Protein AF-A0A9Q0LJT7-F1 (afdb_monomer)

Radius of gyration: 38.37 Å; Cα contacts (8 Å, |Δi|>4): 532; chains: 1; bounding box: 80×111×108 Å

pLDDT: mean 76.43, std 20.28, range [28.83, 98.0]

Solvent-accessible surface area (backbone atoms only — not comparable to full-atom values): 21761 Å² total; per-residue (Å²): 131,84,53,65,11,61,34,51,72,43,43,50,33,38,38,35,34,70,87,8,34,30,46,39,32,29,42,30,45,30,51,16,53,60,47,27,35,32,30,66,89,55,83,72,69,50,49,89,91,37,73,46,76,48,59,76,54,74,51,76,73,47,79,47,80,49,74,46,79,45,76,44,74,43,90,54,75,40,73,48,89,44,71,65,50,35,48,55,53,31,52,72,35,60,37,37,37,34,31,77,89,82,42,72,50,67,28,27,32,68,47,63,44,70,80,77,72,68,83,74,80,71,93,63,88,81,82,85,80,88,83,92,79,95,65,94,67,81,72,72,69,75,80,87,52,59,33,31,33,34,38,43,96,93,43,78,44,82,44,51,58,92,51,52,78,42,79,49,67,56,95,85,58,48,62,47,35,69,43,68,46,73,47,76,39,56,32,38,38,40,34,42,60,77,57,70,73,64,49,56,60,51,55,52,52,54,53,60,52,61,62,59,70,74,74,76,86,87,85,82,89,82,88,84,90,80,88,84,93,80,84,88,86,80,79,85,74,83,58,66,76,43,74,45,42,32,37,41,38,36,36,30,62,65,41,39,38,52,49,80,44,78,47,79,42,74,54,59,76,87,76,29,67,72,89,53,100,85,62,91,62,85,49,86,49,69,45,80,48,77,48,72,49,78,49,76,76,74,72,75,64,73,90,31,47,78,44,77,47,78,63,86,85,73,65,88,51,73,90,52,82,58,74,71,73,44,47,63,55,50,54,49,50,45,66,68,44,45,63,71,72,67,68,68,74,78,74,82,82,80,83,131

Mean predicted aligned error: 16.62 Å

Secondary structure (DSSP, 8-state):
---PEEEEEEEEEEEEETTSEEEEEEEEEEEESSSEEEES-PPSSEEEEEEEEEESSS-EEEEEEEEEEEEEEEEEEEE--SHHHHHHHTTT-EEEEEETTTEEEEEEEEEEE-------------------------------S-EEEEEETTEEEEEEGGG-SEEE--TT---EEEEEEEEEEEEEEEEEPPPHHHHHHHHHHHHHHHHHTTS--------------------------EEEEEEEEEEEESSEEEEEEEEEEEPPTTTS----TT-------EEEEEEEEEEESS---TT-EEEEE--S---TTTTS--GGGGHHHHHHHHHHHHHHHTT---------

Sequence (352 aa):
MSTSGELKLTTEKVLVFKNGDCLIIKKGVGTSRNNTYWTEDVPQNTILGSVWVDPKDGKLISFDAGVQTTKEKSKERVLCTDFFQLLDSNKGSKCTVLLPKDKVISGTIREALVNNIDEEKTDKPVQTSGLPDLSRSYRSEAIKGNLFVISNDQGDHIVRIDQVQQLILPQNSKLYTKKIITKTTKRLTFRFEPKEEDKQEKDQKNNENSEKDQKKTTTDSELSIDEKEKSDKQDEKKGELITRELIIVYFVVGVIRWIPTYRIQVAPKSEQMEITEDKKTPKQILDLSCQAEIINAGESLVDAYLELVVGVPSFKFRDTISPFSLEPTIKNLLNEKIPQIMGVSRAPNQQI

Structure (mmCIF, N/CA/C/O backbone):
data_AF-A0A9Q0LJT7-F1
#
_entry.id   AF-A0A9Q0LJT7-F1
#
loop_
_atom_site.group_PDB
_atom_site.id
_atom_site.type_symbol
_atom_site.label_atom_id
_atom_site.label_alt_id
_atom_site.label_comp_id
_atom_site.label_asym_id
_atom_site.label_entity_id
_atom_site.label_seq_id
_atom_site.pdbx_PDB_ins_code
_atom_site.Cartn_x
_atom_site.Cartn_y
_atom_site.Cartn_z
_atom_site.occupancy
_atom_site.B_iso_or_equiv
_atom_site.auth_seq_id
_atom_site.auth_comp_id
_atom_site.auth_asym_id
_atom_site.auth_atom_id
_atom_site.pdbx_PDB_model_num
ATOM 1 N N . MET A 1 1 ? -17.485 16.209 4.777 1.00 48.78 1 MET A N 1
ATOM 2 C CA . MET A 1 1 ? -16.049 15.924 4.552 1.00 48.78 1 MET A CA 1
ATOM 3 C C . MET A 1 1 ? -15.779 16.030 3.062 1.00 48.78 1 MET A C 1
ATOM 5 O O . MET A 1 1 ? -16.468 15.375 2.293 1.00 48.78 1 MET A O 1
ATOM 9 N N . SER A 1 2 ? -14.860 16.894 2.639 1.00 54.19 2 SER A N 1
ATOM 10 C CA . SER A 1 2 ? -14.467 17.032 1.234 1.00 54.19 2 SER A CA 1
ATOM 11 C C . SER A 1 2 ? -13.777 15.746 0.766 1.00 54.19 2 SER A C 1
ATOM 13 O O . SER A 1 2 ? -12.740 15.362 1.300 1.00 54.19 2 SER A O 1
ATOM 15 N N . THR A 1 3 ? -14.389 15.046 -0.187 1.00 83.50 3 THR A N 1
ATOM 16 C CA . THR A 1 3 ? -13.984 13.704 -0.622 1.00 83.50 3 THR A CA 1
ATOM 17 C C . THR A 1 3 ? -12.721 13.787 -1.479 1.00 83.50 3 THR A C 1
ATOM 19 O O . THR A 1 3 ? -12.768 14.311 -2.593 1.00 83.50 3 THR A O 1
ATOM 22 N N . SER A 1 4 ? -11.591 13.308 -0.951 1.00 90.19 4 SER A N 1
ATOM 23 C CA . SER A 1 4 ? -10.366 13.111 -1.729 1.00 90.19 4 SER A CA 1
ATOM 24 C C . SER A 1 4 ? -10.532 11.950 -2.713 1.00 90.19 4 SER A C 1
ATOM 26 O O . SER A 1 4 ? -11.255 10.991 -2.436 1.00 90.19 4 SER A O 1
ATOM 28 N N . GLY A 1 5 ? -9.869 12.041 -3.863 1.00 95.00 5 GLY A N 1
ATOM 29 C CA . GLY A 1 5 ? -9.946 11.042 -4.929 1.00 95.00 5 GLY A CA 1
ATOM 30 C C . GLY A 1 5 ? -8.834 10.004 -4.844 1.00 95.00 5 GLY A C 1
ATOM 31 O O . GLY A 1 5 ? -7.694 10.352 -4.551 1.00 95.00 5 GLY A O 1
ATOM 32 N N . GLU A 1 6 ? -9.141 8.744 -5.135 1.00 96.56 6 GLU A N 1
ATOM 33 C CA . GLU A 1 6 ? -8.107 7.728 -5.344 1.00 96.56 6 GLU A CA 1
ATOM 34 C C . GLU A 1 6 ? -7.466 7.904 -6.731 1.00 96.56 6 GLU A C 1
ATOM 36 O O . GLU A 1 6 ? -8.152 8.142 -7.728 1.00 96.56 6 GLU A O 1
ATOM 41 N N . LEU A 1 7 ? -6.142 7.797 -6.781 1.00 96.38 7 LEU A N 1
ATOM 42 C CA . LEU A 1 7 ? -5.319 7.848 -7.977 1.00 96.38 7 LEU A CA 1
ATOM 43 C C . LEU A 1 7 ? -4.912 6.419 -8.346 1.00 96.38 7 LEU A C 1
ATOM 45 O O . LEU A 1 7 ? -4.138 5.779 -7.631 1.00 96.38 7 LEU A O 1
ATOM 49 N N . LYS A 1 8 ? -5.415 5.923 -9.475 1.00 96.94 8 LYS A N 1
ATOM 50 C CA . LYS A 1 8 ? -5.042 4.604 -9.990 1.00 96.94 8 LYS A CA 1
ATOM 51 C C . LYS A 1 8 ? -3.756 4.726 -10.786 1.00 96.94 8 LYS A C 1
ATOM 53 O O . LYS A 1 8 ? -3.707 5.500 -11.741 1.00 96.94 8 LYS A O 1
ATOM 58 N N . LEU A 1 9 ? -2.737 3.971 -10.389 1.00 96.56 9 LEU A N 1
ATOM 59 C CA . LEU A 1 9 ? -1.459 3.931 -11.086 1.00 96.56 9 LEU A CA 1
ATOM 60 C C . LEU A 1 9 ? -1.422 2.766 -12.076 1.00 96.56 9 LEU A C 1
ATOM 62 O O . LEU A 1 9 ? -1.858 1.662 -11.762 1.00 96.56 9 LEU A O 1
ATOM 66 N N . THR A 1 10 ? -0.885 3.013 -13.265 1.00 96.69 10 THR A N 1
ATOM 67 C CA . THR A 1 10 ? -0.590 1.995 -14.281 1.00 96.69 10 THR A CA 1
ATOM 68 C C . THR A 1 10 ? 0.858 2.155 -14.717 1.00 96.69 10 THR A C 1
ATOM 70 O O . THR A 1 10 ? 1.309 3.273 -14.967 1.00 96.69 10 THR A O 1
ATOM 73 N N . THR A 1 11 ? 1.606 1.056 -14.770 1.00 97.12 11 THR A N 1
ATOM 74 C CA . THR A 1 11 ? 3.005 1.065 -15.206 1.00 97.12 11 THR A CA 1
ATOM 75 C C . THR A 1 11 ? 3.060 1.249 -16.716 1.00 97.12 11 THR A C 1
ATOM 77 O O . THR A 1 11 ? 2.630 0.376 -17.456 1.00 97.12 11 THR A O 1
ATOM 80 N N . GLU A 1 12 ? 3.580 2.386 -17.179 1.00 96.62 12 GLU A N 1
ATOM 81 C CA . GLU A 1 12 ? 3.712 2.664 -18.614 1.00 96.62 12 GLU A CA 1
ATOM 82 C C . GLU A 1 12 ? 5.044 2.165 -19.156 1.00 96.62 12 GLU A C 1
ATOM 84 O O . GLU A 1 12 ? 5.117 1.638 -20.265 1.00 96.62 12 GLU A O 1
ATOM 89 N N . LYS A 1 13 ? 6.116 2.350 -18.382 1.00 96.69 13 LYS A N 1
ATOM 90 C CA . LYS A 1 13 ? 7.466 2.048 -18.840 1.00 96.69 13 LYS A CA 1
ATOM 91 C C . LYS A 1 13 ? 8.355 1.597 -17.696 1.00 96.69 13 LYS A C 1
ATOM 93 O O . LYS A 1 13 ? 8.316 2.155 -16.600 1.00 96.69 13 LYS A O 1
ATOM 98 N N . VAL A 1 14 ? 9.203 0.619 -17.982 1.00 95.50 14 VAL A N 1
ATOM 99 C CA . VAL A 1 14 ? 10.232 0.132 -17.071 1.00 95.50 14 VAL A CA 1
ATOM 100 C C . VAL A 1 14 ? 11.550 0.038 -17.823 1.00 95.50 14 VAL A C 1
ATOM 102 O O . VAL A 1 14 ? 11.657 -0.678 -18.815 1.00 95.50 14 VAL A O 1
ATOM 105 N N . LEU A 1 15 ? 12.563 0.751 -17.340 1.00 94.19 15 LEU A N 1
ATOM 106 C CA . LEU A 1 15 ? 13.928 0.649 -17.837 1.00 94.19 15 LEU A CA 1
ATOM 107 C C . LEU A 1 15 ? 14.725 -0.190 -16.846 1.00 94.19 15 LEU A C 1
ATOM 109 O O . LEU A 1 15 ? 14.820 0.184 -15.680 1.00 94.19 15 LEU A O 1
ATOM 113 N N . VAL A 1 16 ? 15.304 -1.300 -17.299 1.00 91.94 16 VAL A N 1
ATOM 114 C CA . VAL A 1 16 ? 16.059 -2.226 -16.444 1.00 91.94 16 VAL A CA 1
ATOM 115 C C . VAL A 1 16 ? 17.539 -2.167 -16.796 1.00 91.94 16 VAL A C 1
ATOM 117 O O . VAL A 1 16 ? 17.952 -2.463 -17.921 1.00 91.94 16 VAL A O 1
ATOM 120 N N . PHE A 1 17 ? 18.362 -1.823 -15.813 1.00 89.19 17 PHE A N 1
ATOM 121 C CA . PHE A 1 17 ? 19.812 -1.779 -15.930 1.00 89.19 17 PHE A CA 1
ATOM 122 C C . PHE A 1 17 ? 20.435 -3.144 -15.598 1.00 89.19 17 PHE A C 1
ATOM 124 O O . PHE A 1 17 ? 19.878 -3.962 -14.865 1.00 89.19 17 PHE A O 1
ATOM 131 N N . LYS A 1 18 ? 21.636 -3.411 -16.131 1.00 83.75 18 LYS A N 1
ATOM 132 C CA . LYS A 1 18 ? 22.341 -4.700 -15.939 1.00 83.75 18 LYS A CA 1
ATOM 133 C C . LYS A 1 18 ? 22.645 -5.041 -14.475 1.00 83.75 18 LYS A C 1
ATOM 135 O O . LYS A 1 18 ? 22.831 -6.208 -14.148 1.00 83.75 18 LYS A O 1
ATOM 140 N N . ASN A 1 19 ? 22.753 -4.041 -13.606 1.00 83.38 19 ASN A N 1
ATOM 141 C CA . ASN A 1 19 ? 22.990 -4.225 -12.173 1.00 83.38 19 ASN A CA 1
ATOM 142 C C . ASN A 1 19 ? 21.707 -4.565 -11.388 1.00 83.38 19 ASN A C 1
ATOM 144 O O . ASN A 1 19 ? 21.792 -4.822 -10.190 1.00 83.38 19 ASN A O 1
ATOM 148 N N . GLY A 1 20 ? 20.549 -4.633 -12.056 1.00 85.31 20 GLY A N 1
ATOM 149 C CA . GLY A 1 20 ? 19.247 -4.877 -11.433 1.00 85.31 20 GLY A CA 1
ATOM 150 C C . GLY A 1 20 ? 18.566 -3.609 -10.925 1.00 85.31 20 GLY A C 1
ATOM 151 O O . GLY A 1 20 ? 17.499 -3.690 -10.318 1.00 85.31 20 GLY A O 1
ATOM 152 N N . ASP A 1 21 ? 19.163 -2.443 -11.160 1.00 90.44 21 ASP A N 1
ATOM 153 C CA . ASP A 1 21 ? 18.478 -1.183 -10.933 1.00 90.44 21 ASP A CA 1
ATOM 154 C C . ASP A 1 21 ? 17.409 -0.979 -12.000 1.00 90.44 21 ASP A C 1
ATOM 156 O O . ASP A 1 21 ? 17.563 -1.420 -13.143 1.00 90.44 21 ASP A O 1
ATOM 160 N N . CYS A 1 22 ? 16.326 -0.299 -11.643 1.00 92.56 22 CYS A N 1
ATOM 161 C CA . CYS A 1 22 ? 15.244 -0.009 -12.567 1.00 92.56 22 CYS A CA 1
ATOM 162 C C . CYS A 1 22 ? 14.762 1.429 -12.410 1.00 92.56 22 CYS A C 1
ATOM 164 O O . CYS A 1 22 ? 14.604 1.918 -11.293 1.00 92.56 22 CYS A O 1
ATOM 166 N N . LEU A 1 23 ? 14.458 2.075 -13.532 1.00 94.94 23 LEU A N 1
ATOM 167 C CA . LEU A 1 23 ? 13.674 3.303 -13.570 1.00 94.94 23 LEU A CA 1
ATOM 168 C C . LEU A 1 23 ? 12.251 2.938 -13.993 1.00 94.94 23 LEU A C 1
ATOM 170 O O . LEU A 1 23 ? 12.050 2.393 -15.078 1.00 94.94 23 LEU A O 1
ATOM 174 N N . ILE A 1 24 ? 11.276 3.218 -13.139 1.00 95.81 24 ILE A N 1
ATOM 175 C CA . ILE A 1 24 ? 9.870 2.895 -13.371 1.00 95.81 24 ILE A CA 1
ATOM 176 C C . ILE A 1 24 ? 9.103 4.191 -13.604 1.00 95.81 24 ILE A C 1
ATOM 178 O O . ILE A 1 24 ? 9.268 5.164 -12.870 1.00 95.81 24 ILE A O 1
ATOM 182 N N . ILE A 1 25 ? 8.266 4.188 -14.636 1.00 97.25 25 ILE A N 1
ATOM 183 C CA . ILE A 1 25 ? 7.384 5.287 -15.009 1.00 97.25 25 ILE A CA 1
ATOM 184 C C . ILE A 1 25 ? 5.950 4.774 -14.915 1.00 97.25 25 ILE A C 1
ATOM 186 O O . ILE A 1 25 ? 5.553 3.858 -15.642 1.00 97.25 25 ILE A O 1
ATOM 190 N N . LYS A 1 26 ? 5.173 5.364 -14.007 1.00 97.38 26 LYS A N 1
ATOM 191 C CA . LYS A 1 26 ? 3.747 5.086 -13.831 1.00 97.38 26 LYS A CA 1
ATOM 192 C C . LYS A 1 26 ? 2.923 6.302 -14.226 1.00 97.38 26 LYS A C 1
ATOM 194 O O . LYS A 1 26 ? 3.244 7.423 -13.838 1.00 97.38 26 LYS A O 1
ATOM 199 N N . LYS A 1 27 ? 1.813 6.066 -14.914 1.00 97.75 27 LYS A N 1
ATOM 200 C CA . LYS A 1 27 ? 0.753 7.049 -15.124 1.00 97.75 27 LYS A CA 1
ATOM 201 C C . LYS A 1 27 ? -0.298 6.900 -14.039 1.00 97.75 27 LYS A C 1
ATOM 203 O O . LYS A 1 27 ? -0.779 5.801 -13.777 1.00 97.75 27 LYS A O 1
ATOM 208 N N . GLY A 1 28 ? -0.637 8.011 -13.401 1.00 97.12 28 GLY A N 1
ATOM 209 C CA . GLY A 1 28 ? -1.684 8.108 -12.399 1.00 97.12 28 GLY A CA 1
ATOM 210 C C . GLY A 1 28 ? -2.872 8.892 -12.932 1.00 97.12 28 GLY A C 1
ATOM 211 O O . GLY A 1 28 ? -2.700 10.027 -13.371 1.00 97.12 28 GLY A O 1
ATOM 212 N N . VAL A 1 29 ? -4.073 8.319 -12.848 1.00 97.38 29 VAL A N 1
ATOM 213 C CA . VAL A 1 29 ? -5.326 9.015 -13.182 1.00 97.38 29 VAL A CA 1
ATOM 214 C C . VAL A 1 29 ? -6.307 8.885 -12.025 1.00 97.38 29 VAL A C 1
ATOM 216 O O . VAL A 1 29 ? -6.469 7.808 -11.446 1.00 97.38 29 VAL A O 1
ATOM 219 N N . GLY A 1 30 ? -6.958 9.988 -11.664 1.00 96.62 30 GLY A N 1
ATOM 220 C CA . GLY A 1 30 ? -7.905 10.016 -10.556 1.00 96.62 30 GLY A CA 1
ATOM 221 C C . GLY A 1 30 ? -8.892 11.166 -10.661 1.00 96.62 30 GLY A C 1
ATOM 222 O O . GLY A 1 30 ? -8.643 12.162 -11.340 1.00 96.62 30 GLY A O 1
ATOM 223 N N . THR A 1 31 ? -10.016 11.028 -9.960 1.00 95.94 31 THR A N 1
ATOM 224 C CA . THR A 1 31 ? -11.082 12.038 -9.907 1.00 95.94 31 THR A CA 1
ATOM 225 C C . THR A 1 31 ? -11.341 12.473 -8.474 1.00 95.94 31 THR A C 1
ATOM 227 O O . THR A 1 31 ? -11.544 11.622 -7.608 1.00 95.94 31 THR A O 1
ATOM 230 N N . SER A 1 32 ? -11.372 13.779 -8.213 1.00 95.25 32 SER A N 1
ATOM 231 C CA . SER A 1 32 ? -11.571 14.339 -6.874 1.00 95.25 32 SER A CA 1
ATOM 232 C C . SER A 1 32 ? -12.427 15.601 -6.911 1.00 95.25 32 SER A C 1
ATOM 234 O O . SER A 1 32 ? -12.404 16.349 -7.884 1.00 95.25 32 SER A O 1
ATOM 236 N N . ARG A 1 33 ? -13.159 15.874 -5.825 1.00 93.38 33 ARG A N 1
ATOM 237 C CA . ARG A 1 33 ? -13.924 17.127 -5.660 1.00 93.38 33 ARG A CA 1
ATOM 238 C C . ARG A 1 33 ? -13.131 18.235 -4.969 1.00 93.38 33 ARG A C 1
ATOM 240 O O . ARG A 1 33 ? -13.572 19.376 -4.933 1.00 93.38 33 ARG A O 1
ATOM 247 N N . ASN A 1 34 ? -11.999 17.908 -4.346 1.00 92.69 34 ASN A N 1
ATOM 248 C CA . ASN A 1 34 ? -11.250 18.836 -3.492 1.00 92.69 34 ASN A CA 1
ATOM 249 C C . ASN A 1 34 ? -9.806 19.063 -3.960 1.00 92.69 34 ASN A C 1
ATOM 251 O O . ASN A 1 34 ? -8.97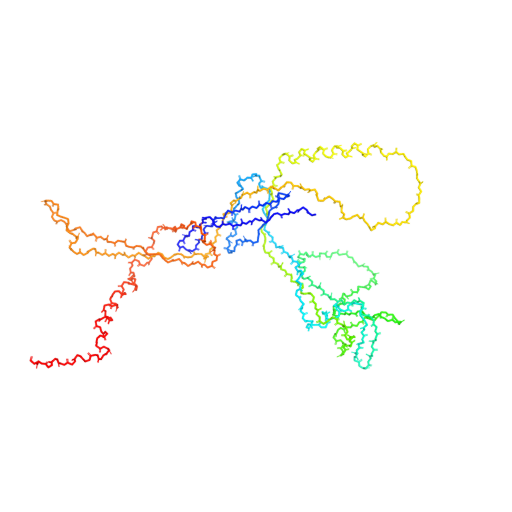3 19.499 -3.167 1.00 92.69 34 ASN A O 1
ATOM 255 N N . ASN A 1 35 ? -9.501 18.720 -5.217 1.00 95.00 35 ASN A N 1
ATOM 256 C CA . ASN A 1 35 ? -8.153 18.773 -5.793 1.00 95.00 35 ASN A CA 1
ATOM 257 C C . ASN A 1 35 ? -7.084 18.009 -4.979 1.00 95.00 35 ASN A C 1
ATOM 259 O O . ASN A 1 35 ? -5.889 18.220 -5.173 1.00 95.00 35 ASN A O 1
ATOM 263 N N . THR A 1 36 ? -7.498 17.107 -4.083 1.00 96.19 36 THR A N 1
ATOM 264 C CA . THR A 1 36 ? -6.612 16.213 -3.335 1.00 96.19 36 THR A CA 1
ATOM 265 C C . THR A 1 36 ? -6.800 14.788 -3.828 1.00 96.19 36 THR A C 1
ATOM 267 O O . THR A 1 36 ? -7.929 14.285 -3.876 1.00 96.19 36 THR A O 1
ATOM 270 N N . TYR A 1 37 ? -5.688 14.145 -4.160 1.00 97.00 37 TYR A N 1
ATOM 271 C CA . TYR A 1 37 ? -5.624 12.786 -4.682 1.00 97.00 37 TYR A CA 1
ATOM 272 C C . TYR A 1 37 ? -4.706 11.940 -3.809 1.00 97.00 37 TYR A C 1
ATOM 274 O O . TYR A 1 37 ? -3.782 12.470 -3.191 1.00 97.00 37 TYR A O 1
ATOM 282 N N . TRP A 1 38 ? -4.943 10.635 -3.745 1.00 97.00 38 TRP A N 1
ATOM 283 C CA . TRP A 1 38 ? -4.104 9.722 -2.977 1.00 97.00 38 TRP A CA 1
ATOM 284 C C . TRP A 1 38 ? -3.964 8.360 -3.645 1.00 97.00 38 TRP A C 1
ATOM 286 O O . TRP A 1 38 ? -4.848 7.939 -4.377 1.00 97.00 38 TRP A O 1
ATOM 296 N N . THR A 1 39 ? -2.876 7.649 -3.361 1.00 97.06 39 THR A N 1
ATOM 297 C CA . THR A 1 39 ? -2.695 6.246 -3.762 1.00 97.06 39 THR A CA 1
ATOM 298 C C . THR A 1 39 ? -2.017 5.445 -2.654 1.00 97.06 39 THR A C 1
ATOM 300 O O . THR A 1 39 ? -1.181 5.976 -1.916 1.00 97.06 39 THR A O 1
ATOM 303 N N . GLU A 1 40 ? -2.410 4.177 -2.520 1.00 95.81 40 GLU A N 1
ATOM 304 C CA . GLU A 1 40 ? -1.752 3.187 -1.652 1.00 95.81 40 GLU A CA 1
ATOM 305 C C . GLU A 1 40 ? -0.690 2.367 -2.404 1.00 95.81 40 GLU A C 1
ATOM 307 O O . GLU A 1 40 ? 0.081 1.655 -1.759 1.00 95.81 40 GLU A O 1
ATOM 312 N N . ASP A 1 41 ? -0.602 2.496 -3.737 1.00 94.06 41 ASP A N 1
ATOM 313 C CA . ASP A 1 41 ? 0.467 1.907 -4.558 1.00 94.06 41 ASP A CA 1
ATOM 314 C C . ASP A 1 41 ? 1.753 2.734 -4.402 1.00 94.06 41 ASP A C 1
ATOM 316 O O . ASP A 1 41 ? 2.178 3.486 -5.280 1.00 94.06 41 ASP A O 1
ATOM 320 N N . VAL A 1 42 ? 2.311 2.687 -3.191 1.00 92.81 42 VAL A N 1
ATOM 321 C CA . VAL A 1 42 ? 3.527 3.410 -2.827 1.00 92.81 42 VAL A CA 1
ATOM 322 C C . VAL A 1 42 ? 4.737 2.593 -3.281 1.00 92.81 42 VAL A C 1
ATOM 324 O O . VAL A 1 42 ? 4.869 1.444 -2.843 1.00 92.81 42 VAL A O 1
ATOM 327 N N . PRO A 1 43 ? 5.655 3.181 -4.074 1.00 90.00 43 PRO A N 1
ATOM 328 C CA . PRO A 1 43 ? 6.881 2.519 -4.491 1.00 90.00 43 PRO A CA 1
ATOM 329 C C . PRO A 1 43 ? 7.627 1.868 -3.323 1.00 90.00 43 PRO A C 1
ATOM 331 O O . PRO A 1 43 ? 7.895 2.492 -2.290 1.00 90.00 43 PRO A O 1
ATOM 334 N N . GLN A 1 44 ? 7.946 0.584 -3.483 1.00 83.00 44 GLN A N 1
ATOM 335 C CA . GLN A 1 44 ? 8.728 -0.180 -2.516 1.00 83.00 44 GLN A CA 1
ATOM 336 C C . GLN A 1 44 ? 10.195 -0.221 -2.955 1.00 83.00 44 GLN A C 1
ATOM 338 O O . GLN A 1 44 ? 10.492 -0.244 -4.146 1.00 83.00 44 GLN A O 1
ATOM 343 N N . ASN A 1 45 ? 11.123 -0.235 -1.992 1.00 83.88 45 ASN A N 1
ATOM 344 C CA . ASN A 1 45 ?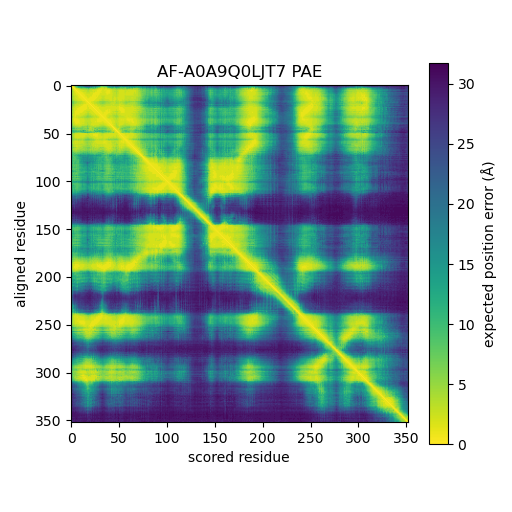 12.574 -0.318 -2.241 1.00 83.88 45 ASN A CA 1
ATOM 345 C C . ASN A 1 45 ? 13.134 0.795 -3.147 1.00 83.88 45 ASN A C 1
ATOM 347 O O . ASN A 1 45 ? 14.119 0.608 -3.863 1.00 83.88 45 ASN A O 1
ATOM 351 N N . THR A 1 46 ? 12.495 1.961 -3.118 1.00 83.19 46 THR A N 1
ATOM 352 C CA . THR A 1 46 ? 12.927 3.146 -3.853 1.00 83.19 46 THR A CA 1
ATOM 353 C C . THR A 1 46 ? 14.132 3.784 -3.179 1.00 83.19 46 THR A C 1
ATOM 355 O O . THR A 1 46 ? 14.177 3.892 -1.951 1.00 83.19 46 THR A O 1
ATOM 358 N N . ILE A 1 47 ? 15.104 4.238 -3.972 1.00 85.62 47 ILE A N 1
ATOM 359 C CA . ILE A 1 47 ? 16.234 4.998 -3.432 1.00 85.62 47 ILE A CA 1
ATOM 360 C C . ILE A 1 47 ? 15.711 6.336 -2.895 1.00 85.62 47 ILE A C 1
ATOM 362 O O . ILE A 1 47 ? 14.900 7.006 -3.541 1.00 85.62 47 ILE A O 1
ATOM 366 N N . LEU A 1 48 ? 16.167 6.746 -1.711 1.00 76.81 48 LEU A N 1
ATOM 367 C CA . LEU A 1 48 ? 15.776 8.028 -1.127 1.00 76.81 48 LEU A CA 1
ATOM 368 C C . LEU A 1 48 ? 16.064 9.181 -2.103 1.00 76.81 48 LEU A C 1
ATOM 370 O O . LEU A 1 48 ? 17.156 9.274 -2.657 1.00 76.81 48 LEU A O 1
ATOM 374 N N . GLY A 1 49 ? 15.079 10.059 -2.303 1.00 80.31 49 GLY A N 1
ATOM 375 C CA . GLY A 1 49 ? 15.199 11.206 -3.210 1.00 80.31 49 GLY A CA 1
ATOM 376 C C . GLY A 1 49 ? 15.027 10.876 -4.696 1.00 80.31 49 GLY A C 1
ATOM 377 O O . GLY A 1 49 ? 15.200 11.763 -5.523 1.00 80.31 49 GLY A O 1
ATOM 378 N N . SER A 1 50 ? 14.664 9.637 -5.045 1.00 87.62 50 SER A N 1
ATOM 379 C CA . SER A 1 50 ? 14.464 9.222 -6.438 1.00 87.62 50 SER A CA 1
ATOM 380 C C . SER A 1 50 ? 13.000 9.143 -6.864 1.00 87.62 50 SER A C 1
ATOM 382 O O . SER A 1 50 ? 12.699 8.417 -7.796 1.00 87.62 50 SER A O 1
ATOM 384 N N . VAL A 1 51 ? 12.075 9.830 -6.185 1.00 94.00 51 VAL A N 1
ATOM 385 C CA . VAL A 1 51 ? 10.669 9.908 -6.617 1.00 94.00 51 VAL A CA 1
ATOM 386 C C . VAL A 1 51 ? 10.403 11.289 -7.186 1.00 94.00 51 VAL A C 1
ATOM 388 O O . VAL A 1 51 ? 10.541 12.290 -6.485 1.00 94.00 51 VAL A O 1
ATOM 391 N N . TRP A 1 52 ? 9.976 11.325 -8.440 1.00 95.06 52 TRP A N 1
ATOM 392 C CA . TRP A 1 52 ? 9.601 12.538 -9.152 1.00 95.06 52 TRP A CA 1
ATOM 393 C C . TRP A 1 52 ? 8.159 12.437 -9.625 1.00 95.06 52 TRP A C 1
ATOM 395 O O . TRP A 1 52 ? 7.680 11.362 -9.986 1.00 95.06 52 TRP A O 1
ATOM 405 N N . VAL A 1 53 ? 7.469 13.572 -9.614 1.00 96.69 53 VAL A N 1
ATOM 406 C CA . VAL A 1 53 ? 6.061 13.674 -9.991 1.00 96.69 53 VAL A CA 1
ATOM 407 C C . VAL A 1 53 ? 5.930 14.810 -10.994 1.00 96.69 53 VAL A C 1
ATOM 409 O O . VAL A 1 53 ? 6.306 15.940 -10.692 1.00 96.69 53 VAL A O 1
ATOM 412 N N . ASP A 1 54 ? 5.395 14.501 -12.168 1.00 97.19 54 ASP A N 1
ATOM 413 C CA . ASP A 1 54 ? 5.129 15.450 -13.247 1.00 97.19 54 ASP A CA 1
ATOM 414 C C . ASP A 1 54 ? 3.613 15.509 -13.507 1.00 97.19 54 ASP A C 1
ATOM 416 O O . ASP A 1 54 ? 3.054 14.571 -14.087 1.00 97.19 54 ASP A O 1
ATOM 420 N N . PRO A 1 55 ? 2.901 16.549 -13.036 1.00 97.06 55 PRO A N 1
ATOM 421 C CA . PRO A 1 55 ? 1.482 16.703 -13.326 1.00 97.06 55 PRO A CA 1
ATOM 422 C C . PRO A 1 55 ? 1.272 17.057 -14.805 1.00 97.06 55 PRO A C 1
ATOM 424 O O . PRO A 1 55 ? 1.860 18.013 -15.302 1.00 97.06 55 PRO A O 1
ATOM 427 N N . LYS A 1 56 ? 0.391 16.332 -15.508 1.00 96.50 56 LYS A N 1
ATOM 428 C CA . LYS A 1 56 ? 0.017 16.690 -16.889 1.00 96.50 56 LYS A CA 1
ATOM 429 C C . LYS A 1 56 ? -0.964 17.848 -16.941 1.00 96.50 56 LYS A C 1
ATOM 431 O O . LYS A 1 56 ? -0.876 18.676 -17.841 1.00 96.50 56 LYS A O 1
ATOM 436 N N . ASP A 1 57 ? -1.825 17.943 -15.929 1.00 90.31 57 ASP A N 1
ATOM 437 C CA . ASP A 1 57 ? -2.828 18.994 -15.826 1.00 90.31 57 ASP A CA 1
ATOM 438 C C . ASP A 1 57 ? -2.749 19.741 -14.496 1.00 90.31 57 ASP A C 1
ATOM 440 O O . ASP A 1 57 ? -2.904 19.165 -13.416 1.00 90.31 57 ASP A O 1
ATOM 444 N N . GLY A 1 58 ? -2.683 21.070 -14.578 1.00 91.19 58 GLY A N 1
ATOM 445 C CA . GLY A 1 58 ? -2.701 21.964 -13.421 1.00 91.19 58 GLY A CA 1
ATOM 446 C C . GLY A 1 58 ? -1.397 21.987 -12.630 1.00 91.19 58 GLY A C 1
ATOM 447 O O . GLY A 1 58 ? -0.397 21.379 -12.994 1.00 91.19 58 GLY A O 1
ATOM 448 N N . LYS A 1 59 ? -1.414 22.738 -11.528 1.00 95.75 59 LYS A N 1
ATOM 449 C CA . LYS A 1 59 ? -0.234 22.962 -10.695 1.00 95.75 59 LYS A CA 1
ATOM 450 C C . LYS A 1 59 ? -0.296 22.101 -9.443 1.00 95.75 59 LYS A C 1
ATOM 452 O O . LYS A 1 59 ? -1.232 22.223 -8.653 1.00 95.75 59 LYS A O 1
ATOM 457 N N . LEU A 1 60 ? 0.706 21.250 -9.252 1.00 96.69 60 LEU A N 1
ATOM 458 C CA . LEU A 1 60 ? 0.885 20.502 -8.012 1.00 96.69 60 LEU A CA 1
ATOM 459 C C . LEU A 1 60 ? 1.416 21.451 -6.923 1.00 96.69 60 LEU A C 1
ATOM 461 O O . LEU A 1 60 ? 2.437 22.107 -7.111 1.00 96.69 60 LEU A O 1
ATOM 465 N N . ILE A 1 61 ? 0.704 21.542 -5.801 1.00 97.12 61 ILE A N 1
ATOM 466 C CA . ILE A 1 61 ? 1.070 22.347 -4.626 1.00 97.12 61 ILE A CA 1
ATOM 467 C C . ILE A 1 61 ? 1.913 21.520 -3.658 1.00 97.12 61 ILE A C 1
ATOM 469 O O . ILE A 1 61 ? 2.924 22.007 -3.160 1.00 97.12 61 ILE A O 1
ATOM 473 N N . SER A 1 62 ? 1.478 20.293 -3.355 1.00 96.19 62 SER A N 1
ATOM 474 C CA . SER A 1 62 ? 2.188 19.415 -2.422 1.00 96.19 62 SER A CA 1
ATOM 475 C C . SER A 1 62 ? 2.148 17.953 -2.849 1.00 96.19 62 SER A C 1
ATOM 477 O O . SER A 1 62 ? 1.205 17.495 -3.502 1.00 96.19 62 SER A O 1
ATOM 479 N N . PHE A 1 63 ? 3.198 17.240 -2.450 1.00 94.69 63 PHE A N 1
ATOM 480 C CA . PHE A 1 63 ? 3.372 15.806 -2.599 1.00 94.69 63 PHE A CA 1
ATOM 481 C C . PHE A 1 63 ? 3.900 15.257 -1.275 1.00 94.69 63 PHE A C 1
ATOM 483 O O . PHE A 1 63 ? 5.029 15.549 -0.884 1.00 94.69 63 PHE A O 1
ATOM 490 N N . ASP A 1 64 ? 3.064 14.492 -0.582 1.00 94.62 64 ASP A N 1
ATOM 491 C CA . ASP A 1 64 ? 3.307 14.063 0.789 1.00 94.62 64 ASP A CA 1
ATOM 492 C C . ASP A 1 64 ? 3.255 12.535 0.883 1.00 94.62 64 ASP A C 1
ATOM 494 O O . ASP A 1 64 ? 2.262 11.906 0.501 1.00 94.62 64 ASP A O 1
ATOM 498 N N . ALA A 1 65 ? 4.312 11.931 1.424 1.00 92.88 65 ALA A N 1
ATOM 499 C CA . ALA A 1 65 ? 4.326 10.522 1.798 1.00 92.88 65 ALA A CA 1
ATOM 500 C C . ALA A 1 65 ? 3.958 10.384 3.278 1.00 92.88 65 ALA A C 1
ATOM 502 O O . ALA A 1 65 ? 4.541 11.043 4.138 1.00 92.88 65 ALA A O 1
ATOM 503 N N . GLY A 1 66 ? 3.000 9.515 3.587 1.00 91.50 66 GLY A N 1
ATOM 504 C CA . GLY A 1 66 ? 2.525 9.317 4.948 1.00 91.50 66 GLY A CA 1
ATOM 505 C C . GLY A 1 66 ? 2.015 7.908 5.201 1.00 91.50 66 GLY A C 1
ATOM 506 O O . GLY A 1 66 ? 2.026 7.034 4.331 1.00 91.50 66 GLY A O 1
ATOM 507 N N . VAL A 1 67 ? 1.560 7.692 6.429 1.00 91.38 67 VAL A N 1
ATOM 508 C CA . VAL A 1 67 ? 0.895 6.462 6.847 1.00 91.38 67 VAL A CA 1
ATOM 509 C C . VAL A 1 67 ? -0.515 6.826 7.280 1.00 91.38 67 VAL A C 1
ATOM 511 O O . VAL A 1 67 ? -0.703 7.762 8.055 1.00 91.38 67 VAL A O 1
ATOM 514 N N . GLN A 1 68 ? -1.504 6.098 6.773 1.00 90.38 68 GLN A N 1
ATOM 515 C CA . GLN A 1 68 ? -2.893 6.278 7.150 1.00 90.38 68 GLN A CA 1
ATOM 516 C C . GLN A 1 68 ? -3.410 5.028 7.849 1.00 90.38 68 GLN A C 1
ATOM 518 O O . GLN A 1 68 ? -3.415 3.928 7.297 1.00 90.38 68 GLN A O 1
ATOM 523 N N . THR A 1 69 ? -3.878 5.221 9.076 1.00 87.81 69 THR A N 1
ATOM 524 C CA . THR A 1 69 ? -4.525 4.174 9.860 1.00 87.81 69 THR A CA 1
ATOM 525 C C . THR A 1 69 ? -6.027 4.268 9.649 1.00 87.81 69 THR A C 1
ATOM 527 O O . THR A 1 69 ? -6.673 5.213 10.101 1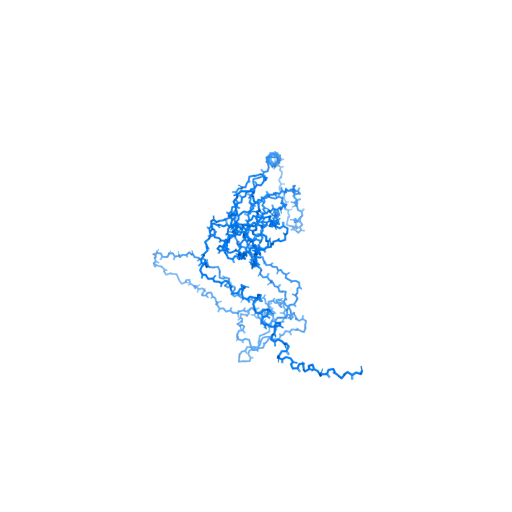.00 87.81 69 THR A O 1
ATOM 530 N N . THR A 1 70 ? -6.598 3.281 8.966 1.00 86.00 70 THR A N 1
ATOM 531 C CA . THR A 1 70 ? -8.043 3.176 8.768 1.00 86.00 70 THR A CA 1
ATOM 532 C C . THR A 1 70 ? -8.582 2.066 9.661 1.00 86.00 70 THR A C 1
ATOM 534 O O . THR A 1 70 ? -8.167 0.912 9.563 1.00 86.00 70 THR A O 1
ATOM 537 N N . LYS A 1 71 ? -9.507 2.411 10.562 1.00 80.50 71 LYS A N 1
ATOM 538 C CA . LYS A 1 71 ? -10.243 1.431 11.372 1.00 80.50 71 LYS A CA 1
ATOM 539 C C . LYS A 1 71 ? -11.448 0.962 10.566 1.00 80.50 71 LYS A C 1
ATOM 541 O O . LYS A 1 71 ? -12.472 1.642 10.528 1.00 80.50 71 LYS A O 1
ATOM 546 N N . GLU A 1 72 ? -11.329 -0.188 9.918 1.00 82.69 72 GLU A N 1
ATOM 547 C CA . GLU A 1 72 ? -12.447 -0.797 9.212 1.00 82.69 72 GLU A CA 1
ATOM 548 C C . GLU A 1 72 ? -13.230 -1.690 10.180 1.00 82.69 72 GLU A C 1
ATOM 550 O O . GLU A 1 72 ? -12.698 -2.615 10.802 1.00 82.69 72 GLU A O 1
ATOM 555 N N . LYS A 1 73 ? -14.519 -1.388 10.355 1.00 74.62 73 LYS A N 1
ATOM 556 C CA . LYS A 1 73 ? -15.416 -2.236 11.142 1.00 74.62 73 LYS A CA 1
ATOM 557 C C . LYS A 1 73 ? -15.858 -3.391 10.251 1.00 74.62 73 LYS A C 1
ATOM 559 O O . LYS A 1 73 ? -16.765 -3.219 9.439 1.00 74.62 73 LYS A O 1
ATOM 564 N N . SER A 1 74 ? -15.242 -4.560 10.415 1.00 75.75 74 SER A N 1
ATOM 565 C CA . SER A 1 74 ? -15.720 -5.762 9.738 1.00 75.75 74 SER A CA 1
ATOM 566 C C . SER A 1 74 ? -17.117 -6.124 10.250 1.00 75.75 74 SER A C 1
ATOM 568 O O . SER A 1 74 ? -17.432 -5.983 11.437 1.00 75.75 74 SER A O 1
ATOM 570 N N . LYS A 1 75 ? -17.975 -6.594 9.338 1.00 74.00 75 LYS A N 1
ATOM 571 C CA . LYS A 1 75 ? -19.281 -7.180 9.683 1.00 74.00 75 LYS A CA 1
ATOM 572 C C . LYS A 1 75 ? -19.149 -8.600 10.238 1.00 74.00 75 LYS A C 1
ATOM 574 O O . LYS A 1 75 ? -20.128 -9.141 10.748 1.00 74.00 75 LYS A O 1
ATOM 579 N N . GLU A 1 76 ? -17.965 -9.191 10.137 1.00 82.75 76 GLU A N 1
ATOM 580 C CA . GLU A 1 76 ? -17.692 -10.532 10.621 1.00 82.75 76 GLU A CA 1
ATOM 581 C C . GLU A 1 76 ? -17.748 -10.582 12.153 1.00 82.75 76 GLU A C 1
ATOM 583 O O . GLU A 1 76 ? -17.172 -9.745 12.859 1.00 82.75 76 GLU A O 1
ATOM 588 N N . ARG A 1 77 ? -18.491 -11.567 12.660 1.00 84.31 77 ARG A N 1
ATOM 589 C CA . ARG A 1 77 ? -18.607 -11.857 14.088 1.00 84.31 77 ARG A CA 1
ATOM 590 C C . ARG A 1 77 ? -17.500 -12.831 14.459 1.00 84.31 77 ARG A C 1
ATOM 592 O O . ARG A 1 77 ? -17.483 -13.945 13.949 1.00 84.31 77 ARG A O 1
ATOM 599 N N . VAL A 1 78 ? -16.611 -12.421 15.354 1.00 86.12 78 VAL A N 1
ATOM 600 C CA . VAL A 1 78 ? -15.549 -13.287 15.884 1.00 86.12 78 VAL A CA 1
ATOM 601 C C . VAL A 1 78 ? -15.890 -13.645 17.321 1.00 86.12 78 VAL A C 1
ATOM 603 O O . VAL A 1 78 ? -16.387 -12.794 18.060 1.00 86.12 78 VAL A O 1
ATOM 606 N N . LEU A 1 79 ? -15.671 -14.906 17.696 1.00 90.44 79 LEU A N 1
ATOM 607 C CA . LEU A 1 79 ? -15.857 -15.371 19.069 1.00 90.44 79 LEU A CA 1
ATOM 608 C C . LEU A 1 79 ? -14.940 -14.571 20.004 1.00 90.44 79 LEU A C 1
ATOM 610 O O . LEU A 1 79 ? -13.759 -14.400 19.704 1.00 90.44 79 LEU A O 1
ATOM 614 N N . CYS A 1 80 ? -15.471 -14.090 21.127 1.00 87.12 80 CYS A N 1
ATOM 615 C CA . CYS A 1 80 ? -14.667 -13.424 22.146 1.00 87.12 80 CYS A CA 1
ATOM 616 C C . CYS A 1 80 ? -13.691 -14.440 22.754 1.00 87.12 80 CYS A C 1
ATOM 618 O O . CYS A 1 80 ? -14.110 -15.350 23.466 1.00 87.12 80 CYS A O 1
ATOM 620 N N . THR A 1 81 ? -12.396 -14.295 22.472 1.00 87.00 81 THR A N 1
ATOM 621 C CA . THR A 1 81 ? -11.345 -15.165 23.033 1.00 87.00 81 THR A CA 1
ATOM 622 C C . THR A 1 81 ? -10.759 -14.621 24.332 1.00 87.00 81 THR A C 1
ATOM 624 O O . THR A 1 81 ? -10.051 -15.335 25.032 1.00 87.00 81 THR A O 1
ATOM 627 N N . ASP A 1 82 ? -11.035 -13.355 24.640 1.00 86.19 82 ASP A N 1
ATOM 628 C CA . ASP A 1 82 ? -10.539 -12.653 25.820 1.00 86.19 82 ASP A CA 1
ATOM 629 C C . ASP A 1 82 ? -11.715 -12.188 26.694 1.00 86.19 82 ASP A C 1
ATOM 631 O O . ASP A 1 82 ? -12.744 -11.722 26.189 1.00 86.19 82 ASP A O 1
ATOM 635 N N . PHE A 1 83 ? -11.534 -12.280 28.013 1.00 87.88 83 PHE A N 1
ATOM 636 C CA . PHE A 1 83 ? -12.436 -11.730 29.021 1.00 87.88 83 PHE A CA 1
ATOM 637 C C . PHE A 1 83 ? -12.737 -10.258 28.769 1.00 87.88 83 PHE A C 1
ATOM 639 O O . PHE A 1 83 ? -13.880 -9.834 28.936 1.00 87.88 83 PHE A O 1
ATOM 646 N N . PHE A 1 84 ? -11.745 -9.481 28.324 1.00 88.56 84 PHE A N 1
ATOM 647 C CA . PHE A 1 84 ? -11.969 -8.074 28.022 1.00 88.56 84 PHE A CA 1
ATOM 648 C C . PHE A 1 84 ? -12.994 -7.886 26.894 1.00 88.56 84 PHE A C 1
ATOM 650 O O . PHE A 1 84 ? -13.964 -7.147 27.050 1.00 88.56 84 PHE A O 1
ATOM 657 N N . GLN A 1 85 ? -12.823 -8.597 25.775 1.00 88.88 85 GLN A N 1
ATOM 658 C CA . GLN A 1 85 ? -13.749 -8.527 24.639 1.00 88.88 85 GLN A CA 1
ATOM 659 C C . GLN A 1 85 ? -15.156 -8.977 25.033 1.00 88.88 85 GLN A C 1
ATOM 661 O O . GLN A 1 85 ? -16.149 -8.412 24.564 1.00 88.88 85 GLN A O 1
ATOM 666 N N . LEU A 1 86 ? -15.240 -9.988 25.901 1.00 91.94 86 LEU A N 1
ATOM 667 C CA . LEU A 1 86 ? -16.499 -10.482 26.437 1.00 91.94 86 LEU A CA 1
ATOM 668 C C . LEU A 1 86 ? -17.192 -9.418 27.303 1.00 91.94 86 LEU A C 1
ATOM 670 O O . LEU A 1 86 ? -18.379 -9.163 27.103 1.00 91.94 86 LEU A O 1
ATOM 674 N N . LEU A 1 87 ? -16.468 -8.760 28.210 1.00 92.94 87 LEU A N 1
ATOM 675 C CA . LEU A 1 87 ? -17.001 -7.685 29.054 1.00 92.94 87 LEU A CA 1
ATOM 676 C C . LEU A 1 87 ? -17.415 -6.457 28.227 1.00 92.94 87 LEU A C 1
ATOM 678 O O . LEU A 1 87 ? -18.523 -5.953 28.400 1.00 92.94 87 LEU A O 1
ATOM 682 N N . ASP A 1 88 ? -16.578 -6.014 27.285 1.00 91.19 88 ASP A N 1
ATOM 683 C CA . ASP A 1 88 ? -16.857 -4.860 26.420 1.00 91.19 88 ASP A CA 1
ATOM 684 C C . ASP A 1 88 ? -18.094 -5.087 25.533 1.00 91.19 88 ASP A C 1
ATOM 686 O O . ASP A 1 88 ? -18.967 -4.223 25.424 1.00 91.19 88 ASP A O 1
ATOM 690 N N . SER A 1 89 ? -18.242 -6.297 24.983 1.00 92.06 89 SER A N 1
ATOM 691 C CA . SER A 1 89 ? -19.404 -6.673 24.164 1.00 92.06 89 SER A CA 1
ATOM 692 C C . SER A 1 89 ? -20.711 -6.735 24.966 1.00 92.06 89 SER A C 1
ATOM 694 O O . SER A 1 89 ? -21.795 -6.595 24.389 1.00 92.06 89 SER A O 1
ATOM 696 N N . ASN A 1 90 ? -20.623 -6.929 26.286 1.00 95.50 90 ASN A N 1
ATOM 697 C CA . ASN A 1 90 ? -21.760 -7.080 27.196 1.00 95.50 90 ASN A CA 1
ATOM 698 C C . ASN A 1 90 ? -21.963 -5.881 28.139 1.00 95.50 90 ASN A C 1
ATOM 700 O O . ASN A 1 90 ? -22.703 -6.008 29.116 1.00 95.50 90 ASN A O 1
ATOM 704 N N . LYS A 1 91 ? -21.393 -4.704 27.841 1.00 95.62 91 LYS A N 1
ATOM 705 C CA . LYS A 1 91 ? -21.716 -3.449 28.547 1.00 95.62 91 LYS A CA 1
ATOM 706 C C . LYS A 1 91 ? -23.237 -3.254 28.666 1.00 95.62 91 LYS A C 1
ATOM 708 O O . LYS A 1 91 ? -23.977 -3.446 27.701 1.00 95.62 91 LYS A O 1
ATOM 713 N N . GLY A 1 92 ? -23.696 -2.916 29.868 1.00 96.12 92 GLY A N 1
ATOM 714 C CA . GLY A 1 92 ? -25.105 -2.792 30.247 1.00 96.12 92 GLY A CA 1
ATOM 715 C C . GLY A 1 92 ? -25.803 -4.107 30.614 1.00 96.12 92 GLY A C 1
ATOM 716 O O . GLY A 1 92 ? -26.952 -4.078 31.046 1.00 96.12 92 GLY A O 1
ATOM 717 N N . SER A 1 93 ? -25.145 -5.262 30.471 1.00 97.00 93 SER A N 1
ATOM 718 C CA . SER A 1 93 ? -25.725 -6.557 30.854 1.00 97.00 93 SER A CA 1
ATOM 719 C C . SER A 1 93 ? -25.482 -6.857 32.331 1.00 97.00 93 SER A C 1
ATOM 721 O O . SER A 1 93 ? -24.453 -6.475 32.894 1.00 97.00 93 SER A O 1
ATOM 723 N N . LYS A 1 94 ? -26.418 -7.583 32.954 1.00 97.56 94 LYS A N 1
ATOM 724 C CA . LYS A 1 94 ? -26.230 -8.127 34.305 1.00 97.56 94 LYS A CA 1
ATOM 725 C C . LYS A 1 94 ? -25.131 -9.190 34.291 1.00 97.56 94 LYS A C 1
ATOM 727 O O . LYS A 1 94 ? -25.064 -9.982 33.356 1.00 97.56 94 LYS A O 1
ATOM 732 N N . CYS A 1 95 ? -24.304 -9.230 35.324 1.00 97.50 95 CYS A N 1
ATOM 733 C CA . CYS A 1 95 ? -23.285 -10.253 35.515 1.0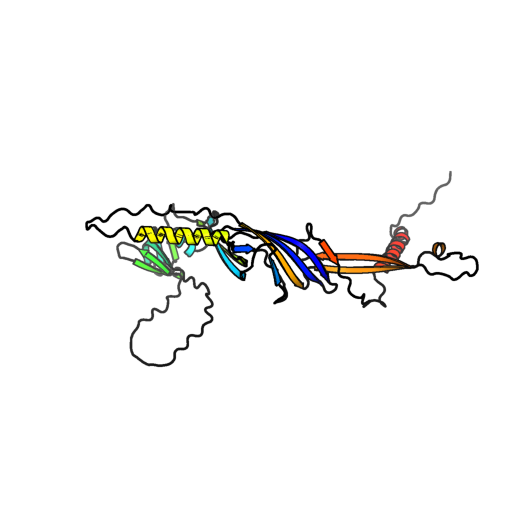0 97.50 95 CYS A CA 1
ATOM 734 C C . CYS A 1 95 ? -23.096 -10.580 36.998 1.00 97.50 95 CYS A C 1
ATOM 736 O O . CYS A 1 95 ? -23.317 -9.733 37.869 1.00 97.50 95 CYS A O 1
ATOM 738 N N . THR A 1 96 ? -22.600 -11.785 37.263 1.00 97.69 96 THR A N 1
ATOM 739 C CA . THR A 1 96 ? -22.105 -12.193 38.579 1.00 97.69 96 THR A CA 1
ATOM 740 C C . THR A 1 96 ? -20.647 -12.600 38.452 1.00 97.69 96 THR A C 1
ATOM 742 O O . THR A 1 96 ? -20.282 -13.372 37.568 1.00 97.69 96 THR A O 1
ATOM 745 N N . VAL A 1 97 ? -19.806 -12.061 39.325 1.00 96.75 97 VAL A N 1
ATOM 746 C CA . VAL A 1 97 ? -18.360 -12.260 39.326 1.00 96.75 97 VAL A CA 1
ATOM 747 C C . VAL A 1 97 ? -17.956 -12.916 40.637 1.00 96.75 97 VAL A C 1
ATOM 749 O O . VAL A 1 97 ? -18.275 -12.405 41.711 1.00 96.75 97 VAL A O 1
ATOM 752 N N . LEU A 1 98 ? -17.253 -14.043 40.541 1.00 96.94 98 LEU A N 1
ATOM 753 C CA . LEU A 1 98 ? -16.625 -14.728 41.665 1.00 96.94 98 LEU A CA 1
ATOM 754 C C . LEU A 1 98 ? -15.164 -14.287 41.765 1.00 96.94 98 LEU A C 1
ATOM 756 O O . LEU A 1 98 ? -14.385 -14.451 40.822 1.00 96.94 98 LEU A O 1
ATOM 760 N N . LEU A 1 99 ? -14.809 -13.722 42.912 1.00 96.44 99 LEU A N 1
ATOM 761 C CA . LEU A 1 99 ? -13.464 -13.291 43.273 1.00 96.44 99 LEU A CA 1
ATOM 762 C C . LEU A 1 99 ? -12.847 -14.268 44.291 1.00 96.44 99 LEU A C 1
ATOM 764 O O . LEU A 1 99 ? -13.576 -15.031 44.928 1.00 96.44 99 LEU A O 1
ATOM 768 N N . PRO A 1 100 ? -11.519 -14.215 44.518 1.00 95.12 100 PRO A N 1
ATOM 769 C CA . PRO A 1 100 ? -10.858 -14.960 45.576 1.00 95.12 100 PRO A CA 1
ATOM 770 C C . PRO A 1 100 ? -11.528 -14.779 46.937 1.00 95.12 100 PRO A C 1
ATOM 772 O O . PRO A 1 100 ? -12.030 -13.698 47.255 1.00 95.12 100 PRO A O 1
ATOM 775 N N . LYS A 1 101 ? -11.428 -15.821 47.772 1.00 94.94 101 LYS A N 1
ATOM 776 C CA . LYS A 1 101 ? -12.069 -15.907 49.098 1.00 94.94 101 LYS A CA 1
ATOM 777 C C . LYS A 1 101 ? -13.601 -15.955 49.022 1.00 94.94 101 LYS A C 1
ATOM 779 O O . LYS A 1 101 ? -14.267 -15.371 49.872 1.00 94.94 101 LYS A O 1
ATOM 784 N N . ASP A 1 102 ? -14.128 -16.591 47.975 1.00 94.25 102 ASP A N 1
ATOM 785 C CA . ASP A 1 102 ? -15.564 -16.801 47.740 1.00 94.25 102 ASP A CA 1
ATOM 786 C C . ASP A 1 102 ? -16.394 -15.509 47.744 1.00 94.25 102 ASP A C 1
ATOM 788 O O . ASP A 1 102 ? -17.598 -15.505 48.008 1.00 94.25 102 ASP A O 1
ATOM 792 N N . LYS A 1 103 ? -15.754 -14.373 47.438 1.00 97.38 103 LYS A N 1
ATOM 793 C CA . LYS A 1 103 ? -16.442 -13.089 47.368 1.00 97.38 103 LYS A CA 1
ATOM 794 C C . LYS A 1 103 ? -17.199 -13.013 46.048 1.00 97.38 103 LYS A C 1
ATOM 796 O O . LYS A 1 103 ? -16.599 -12.940 44.979 1.00 97.38 103 LYS A O 1
ATOM 801 N N . VAL A 1 104 ? -18.522 -12.975 46.136 1.00 97.56 104 VAL A N 1
ATOM 802 C CA . VAL A 1 104 ? -19.414 -12.842 44.982 1.00 97.56 104 VAL A CA 1
ATOM 803 C C . VAL A 1 104 ? -19.865 -11.392 44.853 1.00 97.56 104 VAL A C 1
ATOM 805 O O . VAL A 1 104 ? -20.338 -10.796 45.818 1.00 97.56 104 VAL A O 1
ATOM 808 N N . ILE A 1 105 ? -19.742 -10.824 43.654 1.00 97.69 105 ILE A N 1
ATOM 809 C CA . ILE A 1 105 ? -20.278 -9.501 43.315 1.00 97.69 105 ILE A CA 1
ATOM 810 C C . ILE A 1 105 ? -21.251 -9.669 42.153 1.00 97.69 105 ILE A C 1
ATOM 812 O O . ILE A 1 105 ? -20.880 -10.190 41.104 1.00 97.69 105 ILE A O 1
ATOM 816 N N . SER A 1 106 ? -22.491 -9.220 42.326 1.00 97.88 106 SER A N 1
ATOM 817 C CA . SER A 1 106 ? -23.492 -9.181 41.254 1.00 97.88 106 SER A CA 1
ATOM 818 C C . SER A 1 106 ? -23.862 -7.739 40.935 1.00 97.88 106 SER A C 1
ATOM 820 O O . SER A 1 106 ? -23.958 -6.914 41.841 1.00 97.88 106 SER A O 1
ATOM 822 N N . GLY A 1 107 ? -24.071 -7.438 39.657 1.00 97.62 107 GLY A N 1
ATOM 823 C CA . GLY A 1 107 ? -24.456 -6.104 39.206 1.00 97.62 107 GLY A CA 1
ATOM 824 C C . GLY A 1 107 ? -24.511 -5.999 37.687 1.00 97.62 107 GLY A C 1
ATOM 825 O O . GLY A 1 107 ? -24.656 -7.003 36.995 1.00 97.62 107 GLY A O 1
ATOM 826 N N . THR A 1 108 ? -24.413 -4.781 37.165 1.00 98.00 108 THR A N 1
ATOM 827 C CA . THR A 1 108 ? -24.426 -4.481 35.727 1.00 98.00 108 THR A CA 1
ATOM 828 C C . THR A 1 108 ? -23.042 -4.033 35.274 1.00 98.00 108 THR A C 1
ATOM 830 O O . THR A 1 108 ? -22.440 -3.169 35.910 1.00 98.00 108 THR A O 1
ATOM 833 N N . ILE A 1 109 ? -22.539 -4.588 34.167 1.00 97.25 109 ILE A N 1
ATOM 834 C CA . ILE A 1 109 ? -21.249 -4.182 33.587 1.00 97.25 109 ILE A CA 1
ATOM 835 C C . ILE A 1 109 ? -21.391 -2.753 33.064 1.00 97.25 109 ILE A C 1
ATOM 837 O O . ILE A 1 109 ? -22.076 -2.527 32.068 1.00 97.25 109 ILE A O 1
ATOM 841 N N . ARG A 1 110 ? -20.747 -1.784 33.708 1.00 96.56 110 ARG A N 1
ATOM 842 C CA . ARG A 1 110 ? -20.804 -0.381 33.284 1.00 96.56 110 ARG A CA 1
ATOM 843 C C . ARG A 1 110 ? -19.745 -0.094 32.231 1.00 96.56 110 ARG A C 1
ATOM 845 O O . ARG A 1 110 ? -20.055 0.388 31.144 1.00 96.56 110 ARG A O 1
ATOM 852 N N . GLU A 1 111 ? -18.500 -0.432 32.538 1.00 93.69 111 GLU A N 1
ATOM 853 C CA . GLU A 1 111 ? -17.367 -0.121 31.678 1.00 93.69 111 GLU A CA 1
ATOM 854 C C . GLU A 1 111 ? -16.239 -1.133 31.855 1.00 93.69 111 GLU A C 1
ATOM 856 O O . GLU A 1 111 ? -16.004 -1.620 32.957 1.00 93.69 111 GLU A O 1
ATOM 861 N N . ALA A 1 112 ? -15.543 -1.449 30.767 1.00 90.94 112 ALA A N 1
ATOM 862 C CA . ALA A 1 112 ? -14.327 -2.245 30.782 1.00 90.94 112 ALA A CA 1
ATOM 863 C C . ALA A 1 112 ? -13.177 -1.300 30.409 1.00 90.94 112 ALA A C 1
ATOM 865 O O . ALA A 1 112 ? -13.185 -0.709 29.328 1.00 90.94 112 ALA A O 1
ATOM 866 N N . LEU A 1 113 ? -12.237 -1.115 31.330 1.00 89.31 113 LEU A N 1
ATOM 867 C CA . LEU A 1 113 ? -11.144 -0.155 31.248 1.00 89.31 113 LEU A CA 1
ATOM 868 C C . LEU A 1 113 ? -9.897 -0.883 30.730 1.00 89.31 113 LEU A C 1
ATOM 870 O O . LEU A 1 113 ? -9.231 -1.604 31.477 1.00 89.31 113 LEU A O 1
ATOM 874 N N . VAL A 1 114 ? -9.585 -0.708 29.442 1.00 79.94 114 VAL A N 1
ATOM 875 C CA . VAL A 1 114 ? -8.252 -1.047 28.916 1.00 79.94 114 VAL A CA 1
ATOM 876 C C . VAL A 1 114 ? -7.390 0.181 29.039 1.00 79.94 114 VAL A C 1
ATOM 878 O O . VAL A 1 114 ? -7.760 1.258 28.566 1.00 79.94 114 VAL A O 1
ATOM 881 N N . ASN A 1 115 ? -6.180 -0.013 29.538 1.00 69.06 115 ASN A N 1
ATOM 882 C CA . ASN A 1 115 ? -5.111 0.887 29.161 1.00 69.06 115 ASN A CA 1
ATOM 883 C C . ASN A 1 115 ? -4.711 0.572 27.727 1.00 69.06 115 ASN A C 1
ATOM 885 O O . ASN A 1 115 ? -3.801 -0.220 27.485 1.00 69.06 115 ASN A O 1
ATOM 889 N N . ASN A 1 116 ? -5.396 1.202 26.776 1.00 55.31 116 ASN A N 1
ATOM 890 C CA . ASN A 1 116 ? -4.836 1.389 25.450 1.00 55.31 116 ASN A CA 1
ATOM 891 C C . ASN A 1 116 ? -3.675 2.368 25.617 1.00 55.31 116 ASN A C 1
ATOM 893 O O . ASN A 1 116 ? -3.817 3.570 25.415 1.00 55.31 116 ASN A O 1
ATOM 897 N N . ILE A 1 117 ? -2.520 1.853 26.036 1.00 51.16 117 ILE A N 1
ATOM 898 C CA . ILE A 1 117 ? -1.261 2.483 25.671 1.00 51.16 117 ILE A CA 1
ATOM 899 C C . ILE A 1 117 ? -1.121 2.161 24.186 1.00 51.16 117 ILE A C 1
ATOM 901 O O . ILE A 1 117 ? -0.405 1.244 23.797 1.00 51.16 117 ILE A O 1
ATOM 905 N N . ASP A 1 118 ? -1.891 2.865 23.355 1.00 48.38 118 ASP A N 1
ATOM 906 C CA . ASP A 1 118 ? -1.438 3.104 21.999 1.00 48.38 118 ASP A CA 1
ATOM 907 C C . ASP A 1 118 ? -0.060 3.747 22.198 1.00 48.38 118 ASP A C 1
ATOM 909 O O . ASP A 1 118 ? 0.058 4.772 22.873 1.00 48.38 118 ASP A O 1
ATOM 913 N N . GLU A 1 119 ? 0.999 3.073 21.748 1.00 44.66 119 GLU A N 1
ATOM 914 C CA . GLU A 1 119 ? 2.353 3.617 21.708 1.00 44.66 119 GLU A CA 1
ATOM 915 C C . GLU A 1 119 ? 2.371 4.825 20.756 1.00 44.66 119 GLU A C 1
ATOM 917 O O . GLU A 1 119 ? 2.949 4.788 19.670 1.00 44.66 119 GLU A O 1
ATOM 922 N N . GLU A 1 120 ? 1.742 5.934 21.137 1.00 43.19 120 GLU A N 1
ATOM 923 C CA . GLU A 1 120 ? 2.152 7.232 20.646 1.00 43.19 120 GLU A CA 1
ATOM 924 C C . GLU A 1 120 ? 3.545 7.469 21.224 1.00 43.19 120 GLU A C 1
ATOM 926 O O . GLU A 1 120 ? 3.725 7.953 22.341 1.00 43.19 120 GLU A O 1
ATOM 931 N N . LYS A 1 121 ? 4.559 7.066 20.454 1.00 39.88 121 LYS A N 1
ATOM 932 C CA . LYS A 1 121 ? 5.927 7.558 20.592 1.00 39.88 121 LYS A CA 1
ATOM 933 C C . LYS A 1 121 ? 5.903 9.074 20.408 1.00 39.88 121 LYS A C 1
ATOM 935 O O . LYS A 1 121 ? 6.178 9.593 19.330 1.00 39.88 121 LYS A O 1
ATOM 940 N N . THR A 1 122 ? 5.554 9.811 21.453 1.00 39.34 122 THR A N 1
ATOM 941 C CA . THR A 1 122 ? 5.883 11.227 21.542 1.00 39.34 122 THR A CA 1
ATOM 942 C C . THR A 1 122 ? 7.363 11.328 21.889 1.00 39.34 122 THR A C 1
ATOM 944 O O . THR A 1 122 ? 7.733 11.370 23.061 1.00 39.34 122 THR A O 1
ATOM 947 N N . ASP A 1 123 ? 8.209 11.372 20.858 1.00 39.72 123 ASP A N 1
ATOM 948 C CA . ASP A 1 123 ? 9.614 11.787 20.937 1.00 39.72 123 ASP A CA 1
ATOM 949 C C . ASP A 1 123 ? 9.697 13.289 21.261 1.00 39.72 123 ASP A C 1
ATOM 951 O O . ASP A 1 123 ? 10.078 14.121 20.435 1.00 39.72 123 ASP A O 1
ATOM 955 N N . LYS A 1 124 ? 9.301 13.678 22.476 1.00 37.12 124 LYS A N 1
ATOM 956 C CA . LYS A 1 124 ? 9.631 14.995 23.024 1.00 37.12 124 LYS A CA 1
ATOM 957 C C . LYS A 1 124 ? 10.169 14.836 24.444 1.00 37.12 124 LYS A C 1
ATOM 959 O O . LYS A 1 124 ? 9.404 14.468 25.335 1.00 37.12 124 LYS A O 1
ATOM 964 N N . PRO A 1 125 ? 11.459 15.126 24.689 1.00 36.31 125 PRO A N 1
ATOM 965 C CA . PRO A 1 125 ? 11.983 15.167 26.044 1.00 36.31 125 PRO A CA 1
ATOM 966 C C . PRO A 1 125 ? 11.354 16.353 26.782 1.00 36.31 125 PRO A C 1
ATOM 968 O O . PRO A 1 125 ? 11.551 17.511 26.412 1.00 36.31 125 PRO A O 1
ATOM 971 N N . VAL A 1 126 ? 10.584 16.067 27.832 1.00 34.56 126 VAL A N 1
ATOM 972 C CA . VAL A 1 126 ? 10.113 17.088 28.770 1.00 34.56 126 VAL A CA 1
ATOM 973 C C . VAL A 1 126 ? 11.294 17.470 29.659 1.00 34.56 126 VAL A C 1
ATOM 975 O O . VAL A 1 126 ? 11.722 16.692 30.508 1.00 34.56 126 VAL A O 1
ATOM 978 N N . GLN A 1 127 ? 11.838 18.668 29.453 1.00 39.72 127 GLN A N 1
ATOM 979 C CA . GLN A 1 127 ? 12.745 19.290 30.412 1.00 39.72 127 GLN A CA 1
ATOM 980 C C . GLN A 1 127 ? 11.920 19.824 31.585 1.00 39.72 127 GLN A C 1
ATOM 982 O O . GLN A 1 127 ? 11.082 20.705 31.410 1.00 39.72 127 GLN A O 1
ATOM 987 N N . THR A 1 128 ? 12.165 19.311 32.788 1.00 36.09 128 THR A N 1
ATOM 988 C CA . THR A 1 128 ? 11.712 19.944 34.031 1.00 36.09 128 THR A CA 1
ATOM 989 C C . THR A 1 128 ? 12.914 20.544 34.742 1.00 36.09 128 THR A C 1
ATOM 991 O O . THR A 1 128 ? 13.718 19.818 35.325 1.00 36.09 128 THR A O 1
AT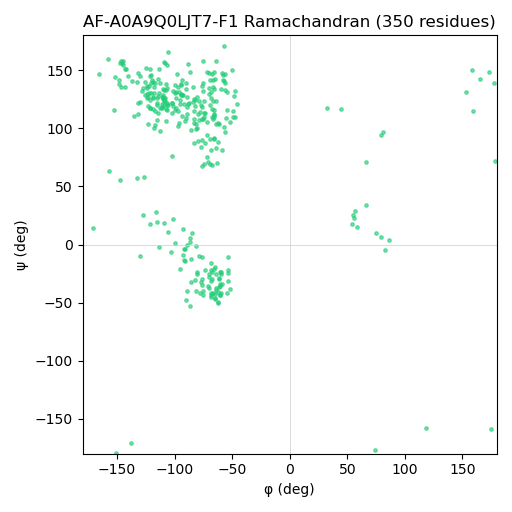OM 994 N N . SER A 1 129 ? 13.028 21.868 34.708 1.00 37.84 129 SER A N 1
ATOM 995 C CA . SER A 1 129 ? 13.966 22.633 35.526 1.00 37.84 129 SER A CA 1
ATOM 996 C C . SER A 1 129 ? 13.202 23.479 36.546 1.00 37.84 129 SER A C 1
ATOM 998 O O . SER A 1 129 ? 12.474 24.387 36.160 1.00 37.84 129 SER A O 1
ATOM 1000 N N . GLY A 1 130 ? 13.434 23.192 37.832 1.00 40.44 130 GLY A N 1
ATOM 1001 C CA . GLY A 1 130 ? 13.396 24.161 38.934 1.00 40.44 130 GLY A CA 1
ATOM 1002 C C . GLY A 1 130 ? 12.033 24.538 39.523 1.00 40.44 130 GLY A C 1
ATOM 1003 O O . GLY A 1 130 ? 11.393 25.452 39.028 1.00 40.44 130 GLY A O 1
ATOM 1004 N N . LEU A 1 131 ? 11.649 23.897 40.634 1.00 37.00 131 LEU A N 1
ATOM 1005 C CA . LEU A 1 131 ? 11.402 24.511 41.958 1.00 37.00 131 LEU A CA 1
ATOM 1006 C C . LEU A 1 131 ? 10.814 23.458 42.930 1.00 37.00 131 LEU A C 1
ATOM 1008 O O . LEU A 1 131 ? 10.086 22.570 42.483 1.00 37.00 131 LEU A O 1
ATOM 1012 N N . PRO A 1 132 ? 11.096 23.538 44.245 1.00 47.56 132 PRO A N 1
ATOM 1013 C CA . PRO A 1 132 ? 10.444 22.707 45.246 1.00 47.56 132 PRO A CA 1
ATOM 1014 C C . PRO A 1 132 ? 9.213 23.437 45.798 1.00 47.56 132 PRO A C 1
ATOM 1016 O O . PRO A 1 132 ? 9.359 24.514 46.369 1.00 47.56 132 PRO A O 1
ATOM 1019 N N . ASP A 1 133 ? 8.018 22.854 45.682 1.00 34.66 133 ASP A N 1
ATOM 1020 C CA . ASP A 1 133 ? 6.934 23.227 46.593 1.00 34.66 133 ASP A CA 1
ATOM 1021 C C . ASP A 1 133 ? 5.964 22.077 46.890 1.00 34.66 133 ASP A C 1
ATOM 1023 O O . ASP A 1 133 ? 5.583 21.270 46.036 1.00 34.66 133 ASP A O 1
ATOM 1027 N N . LEU A 1 134 ? 5.614 22.015 48.168 1.00 42.12 134 LEU A N 1
ATOM 1028 C CA . LEU A 1 134 ? 4.800 21.036 48.859 1.00 42.12 134 LEU A CA 1
ATOM 1029 C C . LEU A 1 134 ? 3.332 21.184 48.456 1.00 42.12 134 LEU A C 1
ATOM 1031 O O . LEU A 1 134 ? 2.557 21.894 49.087 1.00 42.12 134 LEU A O 1
ATOM 1035 N N . SER A 1 135 ? 2.909 20.408 47.465 1.00 33.59 135 SER A N 1
ATOM 1036 C CA . SER A 1 135 ? 1.506 20.027 47.327 1.00 33.59 135 SER A CA 1
ATOM 1037 C C . SER A 1 135 ? 1.419 18.505 47.316 1.00 33.59 135 SER A C 1
ATOM 1039 O O . SER A 1 135 ? 1.987 17.833 46.455 1.00 33.59 135 SER A O 1
ATOM 1041 N N . ARG A 1 136 ? 0.705 17.930 48.294 1.00 35.19 136 ARG A N 1
ATOM 1042 C CA . ARG A 1 136 ? 0.233 16.538 48.233 1.00 35.19 136 ARG A CA 1
ATOM 1043 C C . ARG A 1 136 ? -0.847 16.445 47.154 1.00 35.19 136 ARG A C 1
ATOM 1045 O O . ARG A 1 136 ? -2.027 16.277 47.435 1.00 35.19 136 ARG A O 1
ATOM 1052 N N . SER A 1 137 ? -0.425 16.591 45.906 1.00 30.23 137 SER A N 1
ATOM 1053 C CA . SER A 1 137 ? -1.129 16.041 44.767 1.00 30.23 137 SER A CA 1
ATOM 1054 C C . SER A 1 137 ? -1.030 14.528 44.912 1.00 30.23 137 SER A C 1
ATOM 1056 O O . SER A 1 137 ? 0.061 13.959 44.824 1.00 30.23 137 SER A O 1
ATOM 1058 N N . TYR A 1 138 ? -2.156 13.867 45.180 1.00 30.80 138 TYR A N 1
ATOM 1059 C CA . TYR A 1 138 ? -2.281 12.460 44.835 1.00 30.80 138 TYR A CA 1
ATOM 1060 C C . TYR A 1 138 ? -2.157 12.400 43.312 1.00 30.80 138 TYR A C 1
ATOM 1062 O O . TYR A 1 138 ? -3.146 12.502 42.591 1.00 30.80 138 TYR A O 1
ATOM 1070 N N . ARG A 1 139 ? -0.922 12.280 42.813 1.00 28.83 139 ARG A N 1
ATOM 1071 C CA . ARG A 1 139 ? -0.683 11.706 41.497 1.00 28.83 139 ARG A CA 1
ATOM 1072 C C . ARG A 1 139 ? -1.308 10.324 41.578 1.00 28.83 139 ARG A C 1
ATOM 1074 O O . ARG A 1 139 ? -0.742 9.430 42.200 1.00 28.83 139 ARG A O 1
ATOM 1081 N N . SER A 1 140 ? -2.505 10.180 41.017 1.00 33.66 140 SER A N 1
ATOM 1082 C CA . SER A 1 140 ? -3.005 8.885 40.603 1.00 33.66 140 SER A CA 1
ATOM 1083 C C . SER A 1 140 ? -1.948 8.339 39.655 1.00 33.66 140 SER A C 1
ATOM 1085 O O . SER A 1 140 ? -1.855 8.727 38.492 1.00 33.66 140 SER A O 1
ATOM 1087 N N . GLU A 1 141 ? -1.054 7.510 40.185 1.00 32.56 141 GLU A N 1
ATOM 1088 C CA . GLU A 1 141 ? -0.269 6.607 39.367 1.00 32.56 141 GLU A CA 1
ATOM 1089 C C . GLU A 1 141 ? -1.290 5.913 38.475 1.00 32.56 141 GLU A C 1
ATOM 1091 O O . GLU A 1 141 ? -2.180 5.225 38.976 1.00 32.56 141 GLU A O 1
ATOM 1096 N N . ALA A 1 142 ? -1.256 6.242 37.179 1.00 36.94 142 ALA A N 1
ATOM 1097 C CA . ALA A 1 142 ? -2.207 5.755 36.197 1.00 36.94 142 ALA A CA 1
ATOM 1098 C C . ALA A 1 142 ? -2.325 4.249 36.401 1.00 36.94 142 ALA A C 1
ATOM 1100 O O . ALA A 1 142 ? -1.344 3.528 36.200 1.00 36.94 142 ALA A O 1
ATOM 1101 N N . ILE A 1 143 ? -3.476 3.800 36.909 1.00 40.66 143 ILE A N 1
ATOM 1102 C CA . ILE A 1 143 ? -3.636 2.425 37.359 1.00 40.66 143 ILE A CA 1
ATOM 1103 C C . ILE A 1 143 ? -3.461 1.555 36.117 1.00 40.66 143 ILE A C 1
ATOM 1105 O O . ILE A 1 143 ? -4.315 1.504 35.236 1.00 40.66 143 ILE A O 1
ATOM 1109 N N . LYS A 1 144 ? -2.287 0.930 36.004 1.00 42.94 144 LYS A N 1
ATOM 1110 C CA . LYS A 1 144 ? -1.943 0.009 34.927 1.00 42.94 144 LYS A CA 1
ATOM 1111 C C . LYS A 1 144 ? -2.562 -1.339 35.238 1.00 42.94 144 LYS A C 1
ATOM 1113 O O . LYS A 1 144 ? -1.948 -2.167 35.899 1.00 4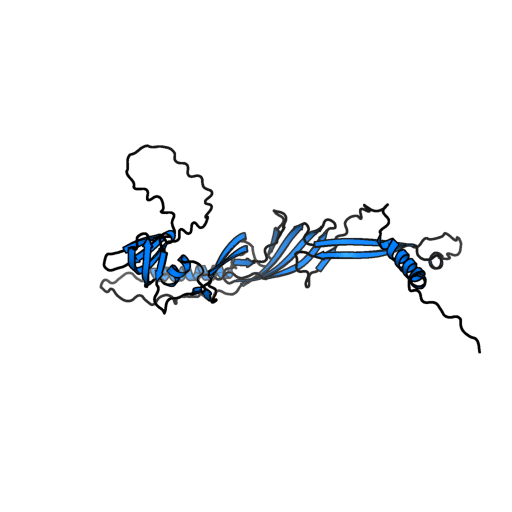2.94 144 LYS A O 1
ATOM 1118 N N . GLY A 1 145 ? -3.797 -1.547 34.791 1.00 55.72 145 GLY A N 1
ATOM 1119 C CA . GLY A 1 145 ? -4.470 -2.829 34.949 1.00 55.72 145 GLY A CA 1
ATOM 1120 C C . GLY A 1 145 ? -5.713 -2.968 34.082 1.00 55.72 145 GLY A C 1
ATOM 1121 O O . GLY A 1 145 ? -6.434 -2.001 33.862 1.00 55.72 145 GLY A O 1
ATOM 1122 N N . ASN A 1 146 ? -5.963 -4.197 33.630 1.00 85.94 146 ASN A N 1
ATOM 1123 C CA . ASN A 1 146 ? -7.225 -4.621 33.034 1.00 85.94 146 ASN A CA 1
ATOM 1124 C C . ASN A 1 146 ? -8.314 -4.563 34.117 1.00 85.94 146 ASN A C 1
ATOM 1126 O O . ASN A 1 146 ? -8.477 -5.511 34.888 1.00 85.94 146 ASN A O 1
ATOM 1130 N N . LEU A 1 147 ? -8.993 -3.427 34.233 1.00 93.56 147 LEU A N 1
ATOM 1131 C CA . LEU A 1 147 ? -10.026 -3.165 35.235 1.00 93.56 147 LEU A CA 1
ATOM 1132 C C . LEU A 1 147 ? -11.397 -3.122 34.565 1.00 93.56 147 LEU A C 1
ATOM 1134 O O . LEU A 1 147 ? -11.515 -2.830 33.380 1.00 93.56 147 LEU A O 1
ATOM 1138 N N . PHE A 1 148 ? -12.457 -3.367 35.319 1.00 94.88 148 PHE A N 1
ATOM 1139 C CA . PHE A 1 148 ? -13.819 -3.105 34.870 1.00 94.88 148 PHE A CA 1
ATOM 1140 C C . PHE A 1 148 ? -14.704 -2.690 36.042 1.00 94.88 148 PHE A C 1
ATOM 1142 O O . PHE A 1 148 ? -14.385 -2.946 37.203 1.00 94.88 148 PHE A O 1
ATOM 1149 N N . VAL A 1 149 ? -15.799 -2.008 35.725 1.00 96.50 149 VAL A N 1
ATOM 1150 C CA . VAL A 1 149 ? -16.736 -1.439 36.691 1.00 96.50 149 VAL A CA 1
ATOM 1151 C C . VAL A 1 149 ? -18.039 -2.225 36.653 1.00 96.50 149 VAL A C 1
ATOM 1153 O O . VAL A 1 149 ? -18.678 -2.332 35.602 1.00 96.50 149 VAL A O 1
ATOM 1156 N N . ILE A 1 150 ? -18.444 -2.746 37.809 1.00 97.44 150 ILE A N 1
ATOM 1157 C CA . ILE A 1 150 ? -19.750 -3.366 38.038 1.00 97.44 150 ILE A CA 1
ATOM 1158 C C . ILE A 1 150 ? -20.562 -2.420 38.916 1.00 97.44 150 ILE A C 1
ATOM 1160 O O . ILE A 1 150 ? -20.126 -2.092 40.013 1.00 97.44 150 ILE A O 1
ATOM 1164 N N . SER A 1 151 ? -21.738 -2.012 38.456 1.00 97.88 151 SER A N 1
ATOM 1165 C CA . SER A 1 151 ? -22.648 -1.156 39.224 1.00 97.88 151 SER A CA 1
ATOM 1166 C C . SER A 1 151 ? -23.773 -1.985 39.845 1.00 97.88 151 SER A C 1
ATOM 1168 O O . SER A 1 151 ? -24.387 -2.807 39.154 1.00 97.88 151 SER A O 1
ATOM 1170 N N . ASN A 1 152 ? -24.044 -1.798 41.135 1.00 97.88 152 ASN A N 1
ATOM 1171 C CA . ASN A 1 152 ? -25.171 -2.402 41.847 1.00 97.88 152 ASN A CA 1
ATOM 1172 C C . ASN A 1 152 ? -25.850 -1.385 42.787 1.00 97.88 152 ASN A C 1
ATOM 1174 O O . ASN A 1 152 ? -25.587 -0.188 42.731 1.00 97.88 152 ASN A O 1
ATOM 1178 N N . ASP A 1 153 ? -26.759 -1.863 43.630 1.00 97.38 153 ASP A N 1
ATOM 1179 C CA . ASP A 1 153 ? -27.489 -1.082 44.634 1.00 97.38 153 ASP A CA 1
ATOM 1180 C C . ASP A 1 153 ? -26.600 -0.510 45.752 1.00 97.38 153 ASP A C 1
ATOM 1182 O O . ASP A 1 153 ? -26.970 0.481 46.379 1.00 97.38 153 ASP A O 1
ATOM 1186 N N . GLN A 1 154 ? -25.416 -1.086 45.977 1.00 96.12 154 GLN A N 1
ATOM 1187 C CA . GLN A 1 154 ? -24.417 -0.590 46.931 1.00 96.12 154 GLN A CA 1
ATOM 1188 C C . GLN A 1 154 ? -23.406 0.387 46.308 1.00 96.12 154 GLN A C 1
ATOM 1190 O O . GLN A 1 154 ? -22.576 0.947 47.026 1.00 96.12 154 GLN A O 1
ATOM 1195 N N . GLY A 1 155 ? -23.481 0.612 44.994 1.00 96.38 155 GLY A N 1
ATOM 1196 C CA . GLY A 1 155 ? -22.633 1.537 44.249 1.00 96.38 155 GLY A CA 1
ATOM 1197 C C . GLY A 1 155 ? -21.781 0.857 43.178 1.00 96.38 155 GLY A C 1
ATOM 1198 O O . GLY A 1 155 ? -22.091 -0.225 42.680 1.00 96.38 155 GLY A O 1
ATOM 1199 N N . ASP A 1 156 ? -20.699 1.529 42.791 1.00 97.31 156 ASP A N 1
ATOM 1200 C CA . ASP A 1 156 ? -19.795 1.052 41.748 1.00 97.31 156 ASP A CA 1
ATOM 1201 C C . ASP A 1 156 ? -18.610 0.287 42.348 1.00 97.31 156 ASP A C 1
ATOM 1203 O O . ASP A 1 156 ? -17.883 0.778 43.215 1.00 97.31 156 ASP A O 1
ATOM 1207 N N . HIS A 1 157 ? -18.374 -0.916 41.835 1.00 96.50 157 HIS A N 1
ATOM 1208 C CA . HIS A 1 157 ? -17.250 -1.766 42.194 1.00 96.50 157 HIS A CA 1
ATOM 1209 C C . HIS A 1 157 ? -16.253 -1.836 41.043 1.00 96.50 157 HIS A C 1
ATOM 1211 O O . HIS A 1 157 ? -16.572 -2.318 39.957 1.00 96.50 157 HIS A O 1
ATOM 1217 N N . ILE A 1 158 ? -15.021 -1.403 41.302 1.00 95.88 158 ILE A N 1
ATOM 1218 C CA . ILE A 1 158 ? -13.898 -1.572 40.381 1.00 95.88 158 ILE A CA 1
ATOM 1219 C C . ILE A 1 158 ? -13.250 -2.930 40.664 1.00 95.88 158 ILE A C 1
ATOM 1221 O O . ILE A 1 158 ? -12.807 -3.195 41.782 1.00 95.88 158 ILE A O 1
ATOM 1225 N N . VAL A 1 159 ? -13.186 -3.788 39.649 1.00 95.19 159 VAL A N 1
ATOM 1226 C CA . VAL A 1 159 ? -12.662 -5.153 39.740 1.00 95.19 159 VAL A CA 1
ATOM 1227 C C . VAL A 1 159 ? -11.538 -5.333 38.728 1.00 95.19 159 VAL A C 1
ATOM 1229 O O . VAL A 1 159 ? -11.652 -4.906 37.581 1.00 95.19 159 VAL A O 1
ATOM 1232 N N . ARG A 1 160 ? -10.442 -5.980 39.133 1.00 93.81 160 ARG A N 1
ATOM 1233 C CA . ARG A 1 160 ? -9.383 -6.371 38.198 1.00 93.81 160 ARG A CA 1
ATOM 1234 C C . ARG A 1 160 ? -9.728 -7.696 37.523 1.00 93.81 160 ARG A C 1
ATOM 1236 O O . ARG A 1 160 ? -10.131 -8.636 38.201 1.00 93.81 160 ARG A O 1
ATOM 1243 N N . ILE A 1 161 ? -9.524 -7.790 36.209 1.00 93.06 161 ILE A N 1
ATOM 1244 C CA . ILE A 1 161 ? -9.824 -8.999 35.424 1.00 93.06 161 ILE A CA 1
ATOM 1245 C C . ILE A 1 161 ? -9.001 -10.204 35.912 1.00 93.06 161 ILE A C 1
ATOM 1247 O O . ILE A 1 161 ? -9.526 -11.308 35.968 1.00 93.06 161 ILE A O 1
ATOM 1251 N N . ASP A 1 162 ? -7.753 -9.999 36.343 1.00 91.50 162 ASP A N 1
ATOM 1252 C CA . ASP A 1 162 ? -6.881 -11.066 36.866 1.00 91.50 162 ASP A CA 1
ATOM 1253 C C . ASP A 1 162 ? -7.340 -11.646 38.216 1.00 91.50 162 ASP A C 1
ATOM 1255 O O . ASP A 1 162 ? -6.906 -12.726 38.608 1.00 91.50 162 ASP A O 1
ATOM 1259 N N . GLN A 1 163 ? -8.232 -10.948 38.922 1.00 93.94 163 GLN A N 1
ATOM 1260 C CA . GLN A 1 163 ? -8.844 -11.424 40.160 1.00 93.94 163 GLN A CA 1
ATOM 1261 C C . GLN A 1 163 ? -10.165 -12.153 39.919 1.00 93.94 163 GLN A C 1
ATOM 1263 O O . GLN A 1 163 ? -10.760 -12.643 40.871 1.00 93.94 163 GLN A O 1
ATOM 1268 N N . VAL A 1 164 ? -10.665 -12.229 38.688 1.00 94.38 164 VAL A N 1
ATOM 1269 C CA . VAL A 1 164 ? -11.921 -12.924 38.406 1.00 94.38 164 VAL A CA 1
ATOM 1270 C C . VAL A 1 164 ? -11.653 -14.418 38.260 1.00 94.38 164 VAL A C 1
ATOM 1272 O O . VAL A 1 164 ? -10.983 -14.844 37.326 1.00 94.38 164 VAL A O 1
ATOM 1275 N N . GLN A 1 165 ? -12.203 -15.224 39.168 1.00 94.75 165 GLN A N 1
ATOM 1276 C CA . GLN A 1 165 ? -12.162 -16.686 39.065 1.00 94.75 165 GLN A CA 1
ATOM 1277 C C . GLN A 1 165 ? -13.246 -17.208 38.121 1.00 94.75 165 GLN A C 1
ATOM 1279 O O . GLN A 1 165 ? -13.011 -18.127 37.341 1.00 94.75 165 GLN A O 1
ATOM 1284 N N . GLN A 1 166 ? -14.438 -16.610 38.183 1.00 94.56 166 GLN A N 1
ATOM 1285 C CA . GLN A 1 166 ? -15.571 -16.988 37.345 1.00 94.56 166 GLN A CA 1
ATOM 1286 C C . GLN A 1 166 ? -16.422 -15.761 37.013 1.00 94.56 166 GLN A C 1
ATOM 1288 O O . GLN A 1 166 ? -16.733 -14.953 37.887 1.00 94.56 166 GLN A O 1
ATOM 1293 N N . LEU A 1 167 ? -16.828 -15.643 35.749 1.00 94.62 167 LEU A N 1
ATOM 1294 C CA . LEU A 1 167 ? -17.801 -14.661 35.279 1.00 94.62 167 LEU A CA 1
ATOM 1295 C C . LEU A 1 167 ? -19.032 -15.407 34.774 1.00 94.62 167 LEU A C 1
ATOM 1297 O O . LEU A 1 167 ? -18.946 -16.212 33.849 1.00 94.62 167 LEU A O 1
ATOM 1301 N N . ILE A 1 168 ? -20.175 -15.124 35.383 1.00 96.00 168 ILE A N 1
ATOM 1302 C CA . ILE A 1 168 ? -21.469 -15.680 35.008 1.00 96.00 168 ILE A CA 1
ATOM 1303 C C . ILE A 1 168 ? -22.259 -14.577 34.310 1.00 96.00 168 ILE A C 1
ATOM 1305 O O . ILE A 1 168 ? -22.531 -13.518 34.882 1.00 96.00 168 ILE A O 1
ATOM 1309 N N . LEU A 1 169 ? -22.614 -14.844 33.059 1.00 96.19 169 LEU A N 1
ATOM 1310 C CA . LEU A 1 169 ? -23.410 -13.975 32.205 1.00 96.19 169 LEU A CA 1
ATOM 1311 C C . LEU A 1 169 ? -24.772 -14.630 31.911 1.00 96.19 169 LEU A C 1
ATOM 1313 O O . LEU A 1 169 ? -24.866 -15.860 31.904 1.00 96.19 169 LEU A O 1
ATOM 1317 N N . PRO A 1 170 ? -25.837 -13.849 31.671 1.00 94.25 170 PRO A N 1
ATOM 1318 C CA . PRO A 1 170 ? -27.135 -14.383 31.280 1.00 94.25 170 PRO A CA 1
ATOM 1319 C C . PRO A 1 170 ? -27.082 -15.093 29.916 1.00 94.25 170 PRO A C 1
ATOM 1321 O O . PRO A 1 170 ? -26.218 -14.834 29.080 1.00 94.25 170 PRO A O 1
ATOM 1324 N N . GLN A 1 171 ? -28.040 -15.993 29.668 1.00 89.00 171 GLN A N 1
ATOM 1325 C CA . GLN A 1 171 ? -28.044 -16.866 28.479 1.00 89.00 171 GLN A CA 1
ATOM 1326 C C . GLN A 1 171 ? -28.059 -16.111 27.136 1.00 89.00 171 GLN A C 1
ATOM 1328 O O . GLN A 1 171 ? -27.634 -16.652 26.121 1.00 89.00 171 GLN A O 1
ATOM 1333 N N . ASN A 1 172 ? -28.534 -14.865 27.116 1.00 89.44 172 ASN A N 1
ATOM 1334 C CA . ASN A 1 172 ? -28.610 -14.013 25.928 1.00 89.44 172 ASN A CA 1
ATOM 1335 C C . ASN A 1 172 ? -27.383 -13.101 25.738 1.00 89.44 172 ASN A C 1
ATOM 1337 O O . ASN A 1 172 ? -27.436 -12.157 24.944 1.00 89.44 172 ASN A O 1
ATOM 1341 N N . SER A 1 173 ? -26.293 -13.346 26.463 1.00 91.19 173 SER A N 1
ATOM 1342 C CA . SER A 1 173 ? -25.078 -12.548 26.346 1.00 91.19 173 SER A CA 1
ATOM 1343 C C . SER A 1 173 ? -24.377 -12.713 25.001 1.00 91.19 173 SER A C 1
ATOM 1345 O O . SER A 1 173 ? -24.368 -13.771 24.371 1.00 91.19 173 SER A O 1
ATOM 1347 N N . LYS A 1 174 ? -23.761 -11.623 24.543 1.00 90.19 174 LYS A N 1
ATOM 1348 C CA . LYS A 1 174 ? -23.023 -11.575 23.284 1.00 90.19 174 LYS A CA 1
ATOM 1349 C C . LYS A 1 174 ? -21.679 -12.268 23.474 1.00 90.19 174 LYS A C 1
ATOM 1351 O O . LYS A 1 174 ? -20.782 -11.719 24.104 1.00 90.19 174 LYS A O 1
ATOM 1356 N N . LEU A 1 175 ? -21.537 -13.455 22.895 1.00 90.00 175 LEU A N 1
ATOM 1357 C CA . LEU A 1 175 ? -20.267 -14.194 22.846 1.00 90.00 175 LEU A CA 1
ATOM 1358 C C . LEU A 1 175 ? -19.396 -13.807 21.642 1.00 90.00 175 LEU A C 1
ATOM 1360 O O . LEU A 1 175 ? -18.332 -14.384 21.436 1.00 90.00 175 LEU A O 1
ATOM 1364 N N . TYR A 1 176 ? -19.850 -12.843 20.838 1.00 87.81 176 TYR A N 1
ATOM 1365 C CA . TYR A 1 176 ? -19.165 -12.397 19.633 1.00 87.81 176 TYR A CA 1
ATOM 1366 C C . TYR A 1 176 ? -18.938 -10.894 19.667 1.00 87.81 176 TYR A C 1
ATOM 1368 O O . TYR A 1 176 ? -19.851 -10.132 19.999 1.00 87.81 176 TYR A O 1
ATOM 1376 N N . THR A 1 177 ? -17.760 -10.478 19.216 1.00 83.62 177 THR A N 1
ATOM 1377 C CA . THR A 1 177 ? -17.435 -9.073 18.986 1.00 83.62 177 THR A CA 1
ATOM 1378 C C . THR A 1 177 ? -17.352 -8.769 17.491 1.00 83.62 177 THR A C 1
ATOM 1380 O O . THR A 1 177 ? -17.148 -9.656 16.654 1.00 83.62 177 THR A O 1
ATOM 1383 N N . LYS A 1 178 ? -17.548 -7.495 17.137 1.00 82.81 178 LYS A N 1
ATOM 1384 C CA . LYS A 1 178 ? -17.273 -7.010 15.782 1.00 82.81 178 LYS A CA 1
ATOM 1385 C C . LYS A 1 178 ? -15.766 -6.858 15.657 1.00 82.81 178 LYS A C 1
ATOM 1387 O O . LYS A 1 178 ? -15.170 -6.072 16.391 1.00 82.81 178 LYS A O 1
ATOM 1392 N N . LYS A 1 179 ? -15.153 -7.570 14.715 1.00 80.38 179 LYS A N 1
ATOM 1393 C CA . LYS A 1 179 ? -13.720 -7.422 14.455 1.00 80.38 179 LYS A CA 1
ATOM 1394 C C . LYS A 1 179 ? -13.460 -6.026 13.881 1.00 80.38 179 LYS A C 1
ATOM 1396 O O . LYS A 1 179 ? -13.821 -5.737 12.741 1.00 80.38 179 LYS A O 1
ATOM 1401 N N . ILE A 1 180 ? -12.856 -5.145 14.674 1.00 79.44 180 ILE A N 1
ATOM 1402 C CA . ILE A 1 180 ? -12.306 -3.887 14.163 1.00 79.44 180 ILE A CA 1
ATOM 1403 C C . ILE A 1 180 ? -10.925 -4.228 13.618 1.00 79.44 180 ILE A C 1
ATOM 1405 O O . ILE A 1 180 ? -10.015 -4.542 14.380 1.00 79.44 180 ILE A O 1
ATOM 1409 N N . ILE A 1 181 ? -10.788 -4.225 12.297 1.00 78.94 181 ILE A N 1
ATOM 1410 C CA . ILE A 1 181 ? -9.495 -4.415 11.652 1.00 78.94 181 ILE A CA 1
ATOM 1411 C C . ILE A 1 181 ? -8.900 -3.025 11.484 1.00 78.94 181 ILE A C 1
ATOM 1413 O O . ILE A 1 181 ? -9.374 -2.209 10.694 1.00 78.94 181 ILE A O 1
ATOM 1417 N N . THR A 1 182 ? -7.869 -2.741 12.268 1.00 80.88 182 THR A N 1
ATOM 1418 C CA . THR A 1 182 ? -7.042 -1.558 12.056 1.00 80.88 182 THR A CA 1
ATOM 1419 C C . THR A 1 182 ? -6.083 -1.870 10.913 1.00 80.88 182 THR A C 1
ATOM 1421 O O . THR A 1 182 ? -5.161 -2.667 11.078 1.00 80.88 182 THR A O 1
ATOM 1424 N N . LYS A 1 183 ? -6.323 -1.282 9.738 1.00 85.69 183 LYS A N 1
ATOM 1425 C CA . LYS A 1 183 ? -5.434 -1.388 8.579 1.00 85.69 183 LYS A CA 1
ATOM 1426 C C . LYS A 1 183 ? -4.570 -0.133 8.521 1.00 85.69 183 LYS A C 1
ATOM 1428 O O . LYS A 1 183 ? -5.082 0.972 8.348 1.00 85.69 183 LYS A O 1
ATOM 1433 N N . THR A 1 184 ? -3.265 -0.314 8.654 1.00 86.44 184 THR A N 1
ATOM 1434 C CA . THR A 1 184 ? -2.276 0.753 8.492 1.00 86.44 184 THR A CA 1
ATOM 1435 C C . THR A 1 184 ? -1.679 0.643 7.095 1.00 86.44 184 THR A C 1
ATOM 1437 O O . THR A 1 184 ? -1.050 -0.366 6.778 1.00 86.44 184 THR A O 1
ATOM 1440 N N . THR A 1 185 ? -1.892 1.647 6.244 1.00 92.00 185 THR A N 1
ATOM 1441 C CA . THR A 1 185 ? -1.388 1.666 4.862 1.00 92.00 185 THR A CA 1
ATOM 1442 C C . THR A 1 185 ? -0.449 2.838 4.636 1.00 92.00 185 THR A C 1
ATOM 1444 O O . THR A 1 185 ? -0.671 3.946 5.124 1.00 92.00 185 THR A O 1
ATOM 1447 N N . LYS A 1 186 ? 0.632 2.594 3.889 1.00 94.00 186 LYS A N 1
ATOM 1448 C CA . LYS A 1 186 ? 1.441 3.682 3.333 1.00 94.00 186 LYS A CA 1
ATOM 1449 C C . LYS A 1 186 ? 0.616 4.379 2.257 1.00 94.00 186 LYS A C 1
ATOM 1451 O O . LYS A 1 186 ? -0.114 3.718 1.520 1.00 94.00 186 LYS A O 1
ATOM 1456 N N . ARG A 1 187 ? 0.725 5.700 2.177 1.00 95.25 187 ARG A N 1
ATOM 1457 C CA . ARG A 1 187 ? -0.058 6.509 1.247 1.00 95.25 187 ARG A CA 1
ATOM 1458 C C . ARG A 1 187 ? 0.769 7.661 0.703 1.00 95.25 187 ARG A C 1
ATOM 1460 O O . ARG A 1 187 ? 1.443 8.356 1.460 1.00 95.25 187 ARG A O 1
ATOM 1467 N N . LEU A 1 188 ? 0.669 7.879 -0.602 1.00 95.69 188 LEU A N 1
ATOM 1468 C CA . LEU A 1 188 ? 1.103 9.112 -1.250 1.00 95.69 188 LEU A CA 1
ATOM 1469 C C . LEU A 1 188 ? -0.108 10.021 -1.431 1.00 95.69 188 LEU A C 1
ATOM 1471 O O . LEU A 1 188 ? -1.170 9.553 -1.838 1.00 95.69 188 LEU A O 1
ATOM 1475 N N . THR A 1 189 ? 0.049 11.304 -1.122 1.00 96.88 189 THR A N 1
ATOM 1476 C CA . THR A 1 189 ? -0.998 12.322 -1.248 1.00 96.88 189 THR A CA 1
ATOM 1477 C C . THR A 1 189 ? -0.510 13.457 -2.135 1.00 96.88 189 THR A C 1
ATOM 1479 O O . THR A 1 189 ? 0.602 13.947 -1.967 1.00 96.88 189 THR A O 1
ATOM 1482 N N . PHE A 1 190 ? -1.360 13.892 -3.058 1.00 97.25 190 PHE A N 1
ATOM 1483 C CA . PHE A 1 190 ? -1.086 14.947 -4.027 1.00 97.25 190 PHE A CA 1
ATOM 1484 C C . PHE A 1 190 ? -2.142 16.035 -3.879 1.00 97.25 190 PHE A C 1
ATOM 1486 O O . PHE A 1 190 ? -3.340 15.742 -3.923 1.00 97.25 190 PHE A O 1
ATOM 1493 N N . ARG A 1 191 ? -1.723 17.290 -3.715 1.00 97.25 191 ARG A N 1
ATOM 1494 C CA . ARG A 1 191 ? -2.635 18.441 -3.654 1.00 97.25 191 ARG A CA 1
ATOM 1495 C C . ARG A 1 191 ? -2.385 19.354 -4.835 1.00 97.25 191 ARG A C 1
ATOM 1497 O O . ARG A 1 191 ? -1.257 19.787 -5.039 1.00 97.25 191 ARG A O 1
ATOM 1504 N N . PHE A 1 192 ? -3.434 19.665 -5.582 1.00 96.62 192 PHE A N 1
ATOM 1505 C CA . PHE A 1 192 ? -3.383 20.537 -6.750 1.00 96.62 192 PHE A CA 1
ATOM 1506 C C . PHE A 1 192 ? -4.009 21.895 -6.459 1.00 96.62 192 PHE A C 1
ATOM 1508 O O . PHE A 1 192 ? -4.890 22.023 -5.605 1.00 96.62 192 PHE A O 1
ATOM 1515 N N . GLU A 1 193 ? -3.576 22.906 -7.204 1.00 95.38 193 GLU A N 1
ATOM 1516 C CA . GLU A 1 193 ? -4.209 24.216 -7.177 1.00 95.38 193 GLU A CA 1
ATOM 1517 C C . GLU A 1 193 ? -5.638 24.141 -7.749 1.00 95.38 193 GLU A C 1
ATOM 1519 O O . GLU A 1 193 ? -5.846 23.515 -8.798 1.00 95.38 193 GLU A O 1
ATOM 1524 N N . PRO A 1 194 ? -6.637 24.745 -7.072 1.00 91.56 194 PRO A N 1
ATOM 1525 C CA . PRO A 1 194 ? -7.980 24.895 -7.626 1.00 91.56 194 PRO A CA 1
ATOM 1526 C C . PRO A 1 194 ? -7.949 25.670 -8.945 1.00 91.56 194 PRO A C 1
ATOM 1528 O O . PRO A 1 194 ? -7.135 26.585 -9.094 1.00 91.56 194 PRO A O 1
ATOM 1531 N N . LYS A 1 195 ? -8.840 25.342 -9.889 1.00 86.38 195 LYS A N 1
ATOM 1532 C CA . LYS A 1 195 ? -8.963 26.130 -11.124 1.00 86.38 195 LYS A CA 1
ATOM 1533 C C . LYS A 1 195 ? -9.467 27.536 -10.772 1.00 86.38 195 LYS A C 1
ATOM 1535 O O . LYS A 1 195 ? -10.199 27.706 -9.800 1.00 86.38 195 LYS A O 1
ATOM 1540 N N . GLU A 1 196 ? -9.066 28.555 -11.531 1.00 77.00 196 GLU A N 1
ATOM 1541 C CA . GLU A 1 196 ? -9.462 29.947 -11.247 1.00 77.00 196 GLU A CA 1
ATOM 1542 C C . GLU A 1 196 ? -10.982 30.164 -11.312 1.00 77.00 196 GLU A C 1
ATOM 1544 O O . GLU A 1 196 ? -11.5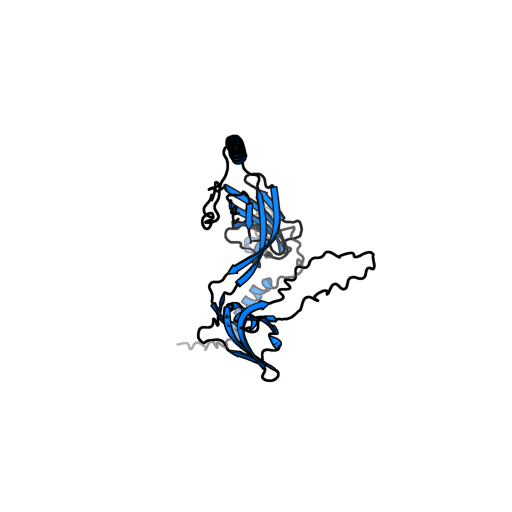15 30.972 -10.554 1.00 77.00 196 GLU A O 1
ATOM 1549 N N . GLU A 1 197 ? -11.689 29.377 -12.124 1.00 67.81 197 GLU A N 1
ATOM 1550 C CA . GLU A 1 197 ? -13.158 29.355 -12.193 1.00 67.81 197 GLU A CA 1
ATOM 1551 C C . GLU A 1 197 ? -13.794 28.997 -10.831 1.00 67.81 197 GLU A C 1
ATOM 1553 O O . GLU A 1 197 ? -14.785 29.607 -10.430 1.00 67.81 197 GLU A O 1
ATOM 1558 N N . ASP A 1 198 ? -13.151 28.129 -10.038 1.00 62.50 198 ASP A N 1
ATOM 1559 C CA . ASP A 1 198 ? -13.597 27.774 -8.681 1.00 62.50 198 ASP A CA 1
ATOM 1560 C C . ASP A 1 198 ? -13.348 28.897 -7.655 1.00 62.50 198 ASP A C 1
ATOM 1562 O O . ASP A 1 198 ? -13.948 28.905 -6.571 1.00 62.50 198 ASP A O 1
ATOM 1566 N N . LYS A 1 199 ? -12.414 29.821 -7.939 1.00 63.12 199 LYS A N 1
ATOM 1567 C CA . LYS A 1 199 ? -12.104 30.954 -7.048 1.00 63.12 199 LYS A CA 1
ATOM 1568 C C . LYS A 1 199 ? -13.208 32.014 -7.146 1.00 63.12 199 LYS A C 1
ATOM 1570 O O . LYS A 1 199 ? -13.714 32.452 -6.115 1.00 63.12 199 LYS A O 1
ATOM 1575 N N . GLN A 1 200 ? -13.673 32.324 -8.359 1.00 60.53 200 GLN A N 1
ATOM 1576 C CA . GLN A 1 200 ? -14.721 33.330 -8.586 1.00 60.53 200 GLN A CA 1
ATOM 1577 C C . GLN A 1 200 ? -16.071 32.939 -7.963 1.00 60.53 200 GLN A C 1
ATOM 1579 O O . GLN A 1 200 ? -16.750 33.787 -7.382 1.00 60.53 200 GLN A O 1
ATOM 1584 N N . GLU A 1 201 ? -16.440 31.654 -7.994 1.00 59.72 201 GLU A N 1
ATOM 1585 C CA . GLU A 1 201 ? -17.695 31.183 -7.390 1.00 59.72 201 GLU A CA 1
ATOM 1586 C C . GLU A 1 201 ? -17.672 31.232 -5.846 1.00 59.72 201 GLU A C 1
ATOM 1588 O O . GLU A 1 201 ? -18.710 31.400 -5.196 1.00 59.72 201 GLU A O 1
ATOM 1593 N N . LYS A 1 202 ? -16.487 31.109 -5.231 1.00 61.09 202 LYS A N 1
ATOM 1594 C CA . LYS A 1 202 ? -16.315 31.277 -3.778 1.00 61.09 202 LYS A CA 1
ATOM 1595 C C . LYS A 1 202 ? -16.361 32.742 -3.363 1.00 61.09 202 LYS A C 1
ATOM 1597 O O . LYS A 1 202 ? -16.991 33.049 -2.352 1.00 61.09 202 LYS A O 1
ATOM 1602 N N . ASP A 1 203 ? -15.750 33.625 -4.144 1.00 64.62 203 ASP A N 1
ATOM 1603 C CA . ASP A 1 203 ? -15.714 35.057 -3.842 1.00 64.62 203 ASP A CA 1
ATOM 1604 C C . ASP A 1 203 ? -17.099 35.708 -4.015 1.00 64.62 203 ASP A C 1
ATOM 1606 O O . ASP A 1 203 ? -17.513 36.504 -3.171 1.00 64.62 203 ASP A O 1
ATOM 1610 N N . GLN A 1 204 ? -17.887 35.290 -5.014 1.00 60.75 204 GLN A N 1
ATOM 1611 C CA . GLN A 1 204 ? -19.281 35.738 -5.169 1.00 60.75 204 GLN A CA 1
ATOM 1612 C C . GLN A 1 204 ? -20.188 35.268 -4.017 1.00 60.75 204 GLN A C 1
ATOM 1614 O O . GLN A 1 204 ? -20.952 36.063 -3.471 1.00 60.75 204 GLN A O 1
ATOM 1619 N N . LYS A 1 205 ? -20.060 34.010 -3.567 1.00 59.34 205 LYS A N 1
ATOM 1620 C CA . LYS A 1 205 ? -20.839 33.483 -2.425 1.00 59.34 205 LYS A CA 1
ATOM 1621 C C . LYS A 1 205 ? -20.460 34.119 -1.085 1.00 59.34 205 LYS A C 1
ATOM 1623 O O . LYS A 1 205 ? -21.318 34.246 -0.211 1.00 59.34 205 LYS A O 1
ATOM 1628 N N . ASN A 1 206 ? -19.200 34.512 -0.905 1.00 59.59 206 ASN A N 1
ATOM 1629 C CA . ASN A 1 206 ? -18.774 35.228 0.298 1.00 59.59 206 ASN A CA 1
ATOM 1630 C C . ASN A 1 206 ? -19.323 36.665 0.329 1.00 59.59 206 ASN A C 1
ATOM 1632 O O . ASN A 1 206 ? -19.734 37.122 1.396 1.00 59.59 206 ASN A O 1
ATOM 1636 N N . ASN A 1 207 ? -19.428 37.335 -0.824 1.00 59.34 207 ASN A N 1
ATOM 1637 C CA . ASN A 1 207 ? -20.050 38.659 -0.909 1.00 59.34 207 ASN A CA 1
ATOM 1638 C C . ASN A 1 207 ? -21.572 38.617 -0.659 1.00 59.34 207 ASN A C 1
ATOM 1640 O O . ASN A 1 207 ? -22.069 39.424 0.124 1.00 59.34 207 ASN A O 1
ATOM 1644 N N . GLU A 1 208 ? -22.309 37.638 -1.200 1.00 57.06 208 GLU A N 1
ATOM 1645 C CA . GLU A 1 208 ? -23.765 37.516 -0.970 1.00 57.06 208 GLU A CA 1
ATOM 1646 C C . GLU A 1 208 ? -24.144 37.164 0.481 1.00 57.06 208 GLU A C 1
ATOM 1648 O O . GLU A 1 208 ? -25.210 37.555 0.965 1.00 57.06 208 GLU A O 1
ATOM 1653 N N . ASN A 1 209 ? -23.285 36.441 1.207 1.00 55.81 209 ASN A N 1
ATOM 1654 C CA . ASN A 1 209 ? -23.513 36.173 2.630 1.00 55.81 209 ASN A CA 1
ATOM 1655 C C . ASN A 1 209 ? -23.205 37.395 3.507 1.00 55.81 209 ASN A C 1
ATOM 1657 O O . ASN A 1 209 ? -23.877 37.591 4.518 1.00 55.81 209 ASN A O 1
ATOM 1661 N N . SER A 1 210 ? -22.269 38.257 3.099 1.00 54.66 210 SER A N 1
ATOM 1662 C CA . SER A 1 210 ? -21.970 39.496 3.829 1.00 54.66 210 SER A CA 1
ATOM 1663 C C . SER A 1 210 ? -23.093 40.546 3.744 1.00 54.66 210 SER A C 1
ATOM 1665 O O . SER A 1 210 ? -23.265 41.333 4.674 1.00 54.66 210 SER A O 1
ATOM 1667 N N . GLU A 1 211 ? -23.925 40.514 2.694 1.00 53.78 211 GLU A N 1
ATOM 1668 C CA . GLU A 1 211 ? -25.109 41.382 2.567 1.00 53.78 211 GLU A CA 1
ATOM 1669 C C . GLU A 1 211 ? -26.333 40.882 3.355 1.00 53.78 211 GLU A C 1
ATOM 1671 O O . GLU A 1 211 ? -27.192 41.680 3.736 1.00 53.78 211 GLU A O 1
ATOM 1676 N N . LYS A 1 212 ? -26.432 39.579 3.657 1.00 52.47 212 LYS A N 1
ATOM 1677 C CA . LYS A 1 212 ? -27.555 39.036 4.449 1.00 52.47 212 LYS A CA 1
ATOM 1678 C C . LYS A 1 212 ? -27.393 39.234 5.956 1.00 52.47 212 LYS A C 1
ATOM 1680 O O . LYS A 1 212 ? -28.406 39.361 6.646 1.00 52.47 212 LYS A O 1
ATOM 1685 N N . ASP A 1 213 ? -26.165 39.356 6.452 1.00 52.34 213 ASP A N 1
ATOM 1686 C CA . ASP A 1 213 ? -25.897 39.610 7.874 1.00 52.34 213 ASP A CA 1
ATOM 1687 C C . ASP A 1 213 ? -26.093 41.082 8.288 1.00 52.34 213 ASP A C 1
ATOM 1689 O O . ASP A 1 213 ? -26.188 41.379 9.478 1.00 52.34 213 ASP A O 1
ATOM 1693 N N . GLN A 1 214 ? -26.272 42.012 7.340 1.00 51.53 214 GLN A N 1
ATOM 1694 C CA . GLN A 1 214 ? -26.597 43.415 7.647 1.00 51.53 214 GLN A CA 1
ATOM 1695 C C . GLN A 1 214 ? -28.103 43.717 7.755 1.00 51.53 214 GLN A C 1
ATOM 1697 O O . GLN A 1 214 ? -28.474 44.853 8.045 1.00 51.53 214 GLN A O 1
ATOM 1702 N N . LYS A 1 215 ? -28.996 42.731 7.571 1.00 50.12 215 LYS A N 1
ATOM 1703 C CA . LYS A 1 215 ? -30.459 42.957 7.589 1.00 50.12 215 LYS A CA 1
ATOM 1704 C C . LYS A 1 215 ? -31.215 42.261 8.724 1.00 50.12 215 LYS A C 1
ATOM 1706 O O . LYS A 1 215 ? -32.431 42.094 8.633 1.00 50.12 215 LYS A O 1
ATOM 1711 N N . LYS A 1 216 ? -30.529 41.864 9.801 1.00 47.62 216 LYS A N 1
ATOM 1712 C CA . LYS A 1 216 ? -31.160 41.202 10.955 1.00 47.62 216 LYS A CA 1
ATOM 1713 C C . LYS A 1 216 ? -30.727 41.794 12.298 1.00 47.62 216 LYS A C 1
ATOM 1715 O O . LYS A 1 216 ? -30.268 41.092 13.189 1.00 47.62 216 LYS A O 1
ATOM 1720 N N . THR A 1 217 ? -30.941 43.092 12.459 1.00 43.31 217 THR A N 1
ATOM 1721 C CA . THR A 1 217 ? -31.051 43.740 13.770 1.00 43.31 217 THR A CA 1
ATOM 1722 C C . THR A 1 217 ? -32.395 44.445 13.834 1.00 43.31 217 THR A C 1
ATOM 1724 O O . THR A 1 217 ? -32.588 45.456 13.170 1.00 43.31 217 THR A O 1
ATOM 1727 N N . THR A 1 218 ? -33.339 43.848 14.564 1.00 46.59 218 THR A N 1
ATOM 1728 C CA . THR A 1 218 ? -34.353 44.450 15.459 1.00 46.59 218 THR A CA 1
ATOM 1729 C C . THR A 1 218 ? -35.484 43.427 15.624 1.00 46.59 218 THR A C 1
ATOM 1731 O O . THR A 1 218 ? -36.109 43.051 14.636 1.00 46.59 218 THR A O 1
ATOM 1734 N N . THR A 1 219 ? -35.651 42.930 16.854 1.00 37.88 219 THR A N 1
ATOM 1735 C CA . THR A 1 219 ? -36.911 42.723 17.602 1.00 37.88 219 THR A CA 1
ATOM 1736 C C . THR A 1 219 ? -36.734 41.583 18.614 1.00 37.88 219 THR A C 1
ATOM 1738 O O . THR A 1 219 ? -36.187 40.525 18.307 1.00 37.88 219 THR A O 1
ATOM 1741 N N . ASP A 1 220 ? -37.163 41.883 19.835 1.00 42.44 220 ASP A N 1
ATOM 1742 C CA . ASP A 1 220 ? -36.850 41.246 21.108 1.00 42.44 220 ASP A CA 1
ATOM 1743 C C . ASP A 1 220 ? -37.518 39.884 21.388 1.00 42.44 220 ASP A C 1
ATOM 1745 O O . ASP A 1 220 ? -38.566 39.549 20.844 1.00 42.44 220 ASP A O 1
ATOM 1749 N N . SER A 1 221 ? -36.860 39.159 22.307 1.00 46.47 221 SER A N 1
ATOM 1750 C CA . SER A 1 221 ? -37.385 38.350 23.427 1.00 46.47 221 SER A CA 1
ATOM 1751 C C . SER A 1 221 ? -38.587 37.408 23.227 1.00 46.47 221 SER A C 1
ATOM 1753 O O . SER A 1 221 ? -39.715 37.857 23.086 1.00 46.47 221 SER A O 1
ATOM 1755 N N . GLU A 1 222 ? -38.372 36.098 23.405 1.00 39.91 222 GLU A N 1
ATOM 1756 C CA . GLU A 1 222 ? -38.781 35.311 24.596 1.00 39.91 222 GLU A CA 1
ATOM 1757 C C . GLU A 1 222 ? -38.719 33.787 24.334 1.00 39.91 222 GLU A C 1
ATOM 1759 O O . GLU A 1 222 ? -39.026 33.307 23.249 1.00 39.91 222 GLU A O 1
ATOM 1764 N N . LEU A 1 223 ? -38.286 33.059 25.374 1.00 41.44 223 LEU A N 1
ATOM 1765 C CA . LEU A 1 223 ? -38.590 31.667 25.756 1.00 41.44 223 LEU A CA 1
ATOM 1766 C C . LEU A 1 223 ? -38.869 30.607 24.668 1.00 41.44 223 LEU A C 1
ATOM 1768 O O . LEU A 1 223 ? -39.937 30.564 24.070 1.00 41.44 223 LEU A O 1
ATOM 1772 N N . SER A 1 224 ? -38.012 29.584 24.601 1.00 37.78 224 SER A N 1
ATOM 1773 C CA . SER A 1 224 ? -38.364 28.214 25.035 1.00 37.78 224 SER A CA 1
ATOM 1774 C C . SER A 1 224 ? -37.217 27.231 24.783 1.00 37.78 224 SER A C 1
ATOM 1776 O O . SER A 1 224 ? -36.506 27.280 23.782 1.00 37.78 224 SER A O 1
ATOM 1778 N N . ILE A 1 225 ? -37.034 26.363 25.774 1.00 53.09 225 ILE A N 1
ATOM 1779 C CA . ILE A 1 225 ? -36.256 25.130 25.736 1.00 53.09 225 ILE A CA 1
ATOM 1780 C C . ILE A 1 225 ? -37.177 24.082 25.113 1.00 53.09 225 ILE A C 1
ATOM 1782 O O . ILE A 1 225 ? -38.252 23.867 25.659 1.00 53.09 225 ILE A O 1
ATOM 1786 N N . ASP A 1 226 ? -36.783 23.514 23.975 1.00 46.91 226 ASP A N 1
ATOM 1787 C CA . ASP A 1 226 ? -36.965 22.115 23.552 1.00 46.91 226 ASP A CA 1
ATOM 1788 C C . ASP A 1 226 ? -36.860 21.999 22.020 1.00 46.91 226 ASP A C 1
ATOM 1790 O O . ASP A 1 226 ? -37.168 22.926 21.279 1.00 46.91 226 ASP A O 1
ATOM 1794 N N . GLU A 1 227 ? -36.392 20.835 21.567 1.00 48.91 227 GLU A N 1
ATOM 1795 C CA . GLU A 1 227 ? -36.216 20.400 20.171 1.00 48.91 227 GLU A CA 1
ATOM 1796 C C . GLU A 1 227 ? -34.974 20.903 19.408 1.00 48.91 227 GLU A C 1
ATOM 1798 O O . GLU A 1 227 ? -34.971 21.911 18.701 1.00 48.91 227 GLU A O 1
ATOM 1803 N N . LYS A 1 228 ? -33.912 20.079 19.423 1.00 38.56 228 LYS A N 1
ATOM 1804 C CA . LYS A 1 228 ? -32.901 20.060 18.350 1.00 38.56 228 LYS A CA 1
ATOM 1805 C C . LYS A 1 228 ? -32.300 18.666 18.115 1.00 38.56 228 LYS A C 1
ATOM 1807 O O . LYS A 1 228 ? -31.092 18.479 18.094 1.00 38.56 228 LYS A O 1
ATOM 1812 N N . GLU A 1 229 ? -33.163 17.687 17.852 1.00 44.50 229 GLU A N 1
ATOM 1813 C CA . GLU A 1 229 ? -32.824 16.490 17.063 1.00 44.50 229 GLU A CA 1
ATOM 1814 C C . GLU A 1 229 ? -33.397 16.670 15.648 1.00 44.50 229 GLU A C 1
ATOM 1816 O O . GLU A 1 229 ? -34.454 16.139 15.325 1.00 44.50 229 GLU A O 1
ATOM 1821 N N . LYS A 1 230 ? -32.753 17.503 14.815 1.00 46.91 230 LYS A N 1
ATOM 1822 C CA . LYS A 1 230 ? -32.954 17.579 13.347 1.00 46.91 230 LYS A CA 1
ATOM 1823 C C . LYS A 1 230 ? -32.065 18.672 12.741 1.00 46.91 230 LYS A C 1
ATOM 1825 O O . LYS A 1 230 ? -32.543 19.713 12.306 1.00 46.91 230 LYS A O 1
ATOM 1830 N N . SER A 1 231 ? -30.755 18.449 12.674 1.00 38.44 231 SER A N 1
ATOM 1831 C CA . SER A 1 231 ? -29.893 19.251 11.791 1.00 38.44 231 SER A CA 1
ATOM 1832 C C . SER A 1 231 ? -28.595 18.524 11.433 1.00 38.44 231 SER A C 1
ATOM 1834 O O . SER A 1 231 ? -27.521 18.995 11.765 1.00 38.44 231 SER A O 1
ATOM 1836 N N . ASP A 1 232 ? -28.694 17.385 10.744 1.00 40.38 232 ASP A N 1
ATOM 1837 C CA . ASP A 1 232 ? -27.540 16.733 10.087 1.00 40.38 232 ASP A CA 1
ATOM 1838 C C . ASP A 1 232 ? -27.813 16.437 8.597 1.00 40.38 232 ASP A C 1
ATOM 1840 O O . ASP A 1 232 ? -27.231 15.548 7.979 1.00 40.38 232 ASP A O 1
ATOM 1844 N N . LYS A 1 233 ? -28.720 17.203 7.980 1.00 45.62 233 LYS A N 1
ATOM 1845 C CA . LYS A 1 233 ? -28.976 17.173 6.531 1.00 45.62 233 LYS A CA 1
ATOM 1846 C C . LYS A 1 233 ? -28.872 18.572 5.928 1.00 45.62 233 LYS A C 1
ATOM 1848 O O . LYS A 1 233 ? -29.832 19.063 5.343 1.00 45.62 233 LYS A O 1
ATOM 1853 N N . GLN A 1 234 ? -27.718 19.214 6.083 1.00 38.31 234 GLN A N 1
ATOM 1854 C CA . GLN A 1 234 ? -27.380 20.409 5.313 1.00 38.31 234 GLN A CA 1
ATOM 1855 C C . GLN A 1 234 ? -26.089 20.187 4.519 1.00 38.31 234 GLN A C 1
ATOM 1857 O O . GLN A 1 234 ? -25.014 19.963 5.068 1.00 38.31 234 GLN A O 1
ATOM 1862 N N . ASP A 1 235 ? -26.273 20.252 3.201 1.00 44.19 235 ASP A N 1
ATOM 1863 C CA . ASP A 1 235 ? -25.315 20.653 2.179 1.00 44.19 235 ASP A CA 1
ATOM 1864 C C . ASP A 1 235 ? -24.081 19.773 1.946 1.00 44.19 235 ASP A C 1
ATOM 1866 O O . ASP A 1 235 ? -22.930 20.195 2.080 1.00 44.19 235 ASP A O 1
ATOM 1870 N N . GLU A 1 236 ? -24.315 18.592 1.364 1.00 48.00 236 GLU A N 1
ATOM 1871 C CA . GLU A 1 236 ? -23.391 18.093 0.340 1.00 48.00 236 GLU A CA 1
ATOM 1872 C C . GLU A 1 236 ? -23.428 19.052 -0.862 1.00 48.00 236 GLU A C 1
ATOM 1874 O O . GLU A 1 236 ? -24.124 18.825 -1.852 1.00 48.00 236 GLU A O 1
ATOM 1879 N N . LYS A 1 237 ? -22.670 20.155 -0.786 1.00 55.03 237 LYS A N 1
ATOM 1880 C CA . LYS A 1 237 ? -22.336 20.955 -1.969 1.00 55.03 237 LYS A CA 1
ATOM 1881 C C . LYS A 1 237 ? -21.690 20.010 -2.977 1.00 55.03 237 LYS A C 1
ATOM 1883 O O . LYS A 1 237 ? -20.582 19.511 -2.767 1.00 55.03 237 LYS A O 1
ATOM 1888 N N . LYS A 1 238 ? -22.429 19.726 -4.047 1.00 63.00 238 LYS A N 1
ATOM 1889 C CA . LYS A 1 238 ? -22.054 18.843 -5.150 1.00 63.00 238 LYS A CA 1
ATOM 1890 C C . LYS A 1 238 ? -20.960 19.530 -5.975 1.00 63.00 238 LYS A C 1
ATOM 1892 O O . LYS A 1 238 ? -21.227 20.031 -7.055 1.00 63.00 238 LYS A O 1
ATOM 1897 N N . GLY A 1 239 ? -19.756 19.622 -5.409 1.00 72.31 239 GLY A N 1
ATOM 1898 C CA . GLY A 1 239 ? -18.582 20.127 -6.114 1.00 72.31 239 GLY A CA 1
ATOM 1899 C C . GLY A 1 239 ? -18.329 19.292 -7.365 1.00 72.31 239 GLY A C 1
ATOM 1900 O O . GLY A 1 239 ? -18.538 18.071 -7.346 1.00 72.31 239 GLY A O 1
ATOM 1901 N N . GLU A 1 240 ? -17.925 19.961 -8.439 1.00 86.88 240 GLU A N 1
ATOM 1902 C CA . GLU A 1 240 ? -17.594 19.324 -9.706 1.00 86.88 240 GLU A CA 1
ATOM 1903 C C . GLU A 1 240 ? -16.493 18.272 -9.504 1.00 86.88 240 GLU A C 1
ATOM 1905 O O . GLU A 1 240 ? -15.583 18.427 -8.683 1.00 86.88 240 GLU A O 1
ATOM 1910 N N . LEU A 1 241 ? -16.614 17.145 -10.205 1.00 91.94 241 LEU A N 1
ATOM 1911 C CA . LEU A 1 241 ? -15.585 16.112 -10.200 1.00 91.94 241 LEU A CA 1
ATOM 1912 C C . LEU A 1 241 ? -14.473 16.537 -11.152 1.00 91.94 241 LEU A C 1
ATOM 1914 O O . LEU A 1 241 ? -14.661 16.555 -12.364 1.00 91.94 241 LEU A O 1
ATOM 1918 N N . ILE A 1 242 ? -13.304 16.836 -10.601 1.00 93.94 242 ILE A N 1
ATOM 1919 C CA . ILE A 1 242 ? -12.126 17.209 -11.377 1.00 93.94 242 ILE A CA 1
ATOM 1920 C C . ILE A 1 242 ? -11.315 15.940 -11.618 1.00 93.94 242 ILE A C 1
ATOM 1922 O O . ILE A 1 242 ? -11.011 15.208 -10.677 1.00 93.94 242 ILE A O 1
ATOM 1926 N N . THR A 1 243 ? -10.968 15.678 -12.875 1.00 95.81 243 THR A N 1
ATOM 1927 C CA . THR A 1 243 ? -10.047 14.597 -13.249 1.00 95.81 243 THR A CA 1
ATOM 1928 C C . THR A 1 243 ? -8.641 15.166 -13.375 1.00 95.81 243 THR A C 1
ATOM 1930 O O . THR A 1 243 ? -8.469 16.256 -13.922 1.00 95.81 243 THR A O 1
ATOM 1933 N N . ARG A 1 244 ? -7.638 14.450 -12.863 1.00 95.81 244 ARG A N 1
ATOM 1934 C CA . ARG A 1 244 ? -6.224 14.802 -13.026 1.00 95.81 244 ARG A CA 1
ATOM 1935 C C . ARG A 1 244 ? -5.429 13.604 -13.502 1.00 95.81 244 ARG A C 1
ATOM 1937 O O . ARG A 1 244 ? -5.675 12.473 -13.078 1.00 95.81 244 ARG A O 1
ATOM 1944 N N . GLU A 1 245 ? -4.446 13.910 -14.333 1.00 97.31 245 GLU A N 1
ATOM 1945 C CA . GLU A 1 245 ? -3.420 12.989 -14.785 1.00 97.31 245 GLU A CA 1
ATOM 1946 C C . GLU A 1 245 ? -2.042 13.467 -14.313 1.00 97.31 245 GLU A C 1
ATOM 1948 O O . GLU A 1 245 ? -1.729 14.662 -14.328 1.00 97.31 245 GLU A O 1
ATOM 1953 N N . LEU A 1 246 ? -1.212 12.522 -13.879 1.00 97.19 246 LEU A N 1
ATOM 1954 C CA . LEU A 1 246 ? 0.180 12.767 -13.528 1.00 97.19 246 LEU A CA 1
ATOM 1955 C C . LEU A 1 246 ? 1.059 11.578 -13.909 1.00 97.19 246 LEU A C 1
ATOM 1957 O O . LEU A 1 246 ? 0.584 10.449 -14.023 1.00 97.19 246 LEU A O 1
ATOM 1961 N N . ILE A 1 247 ? 2.351 11.835 -14.067 1.00 97.75 247 ILE A N 1
ATOM 1962 C CA . ILE A 1 247 ? 3.378 10.810 -14.219 1.00 97.75 247 ILE A CA 1
ATOM 1963 C C . ILE A 1 247 ? 4.195 10.755 -12.933 1.00 97.75 247 ILE A C 1
ATOM 1965 O O . ILE A 1 247 ? 4.621 11.783 -12.411 1.00 97.75 247 ILE A O 1
ATOM 1969 N N . ILE A 1 248 ? 4.428 9.547 -12.431 1.00 96.62 248 ILE A N 1
ATOM 1970 C CA . ILE A 1 248 ? 5.367 9.279 -11.346 1.00 96.62 248 ILE A CA 1
ATOM 1971 C C . ILE A 1 248 ? 6.549 8.533 -11.940 1.00 96.62 248 ILE A C 1
ATOM 1973 O O . ILE A 1 248 ? 6.382 7.484 -12.560 1.00 96.62 248 ILE A O 1
ATOM 1977 N N . VAL A 1 249 ? 7.744 9.062 -11.720 1.00 96.69 249 VAL A N 1
ATOM 1978 C CA . VAL A 1 249 ? 8.996 8.410 -12.088 1.00 96.69 249 VAL A CA 1
ATOM 1979 C C . VAL A 1 249 ? 9.729 8.061 -10.810 1.00 96.69 249 VAL A C 1
ATOM 1981 O O . VAL A 1 249 ? 9.878 8.920 -9.940 1.00 96.69 249 VAL A O 1
ATOM 1984 N N . TYR A 1 250 ? 10.192 6.822 -10.680 1.00 96.00 250 TYR A N 1
ATOM 1985 C CA . TYR A 1 250 ? 11.008 6.450 -9.536 1.00 96.00 250 TYR A CA 1
ATOM 1986 C C . TYR A 1 250 ? 12.057 5.386 -9.821 1.00 96.00 250 TYR A C 1
ATOM 1988 O O . TYR A 1 250 ? 11.932 4.600 -10.759 1.00 96.00 250 TYR A O 1
ATOM 1996 N N . PHE A 1 251 ? 13.110 5.375 -9.002 1.00 94.56 251 PHE A N 1
ATOM 1997 C CA . PHE A 1 251 ? 14.229 4.450 -9.149 1.00 94.56 251 PHE A CA 1
ATOM 1998 C C . PHE A 1 251 ? 14.234 3.383 -8.053 1.00 94.56 251 PHE A C 1
ATOM 2000 O O . PHE A 1 251 ? 14.234 3.693 -6.860 1.00 94.56 251 PHE A O 1
ATOM 2007 N N . VAL A 1 252 ? 14.273 2.114 -8.449 1.00 93.31 252 VAL A N 1
ATOM 2008 C CA . VAL A 1 252 ? 14.302 0.964 -7.534 1.00 93.31 252 VAL A CA 1
ATOM 2009 C C . VAL A 1 252 ? 15.538 0.114 -7.761 1.00 93.31 252 VAL A C 1
ATOM 2011 O O . VAL A 1 252 ? 16.052 0.025 -8.873 1.00 93.31 252 VAL A O 1
ATOM 2014 N N . VAL A 1 253 ? 15.991 -0.553 -6.704 1.00 90.19 253 VAL A N 1
ATOM 2015 C CA . VAL A 1 253 ? 17.159 -1.438 -6.751 1.00 90.19 253 VAL A CA 1
ATOM 2016 C C . VAL A 1 253 ? 16.716 -2.881 -6.572 1.00 90.19 253 VAL A C 1
ATOM 2018 O O . VAL A 1 253 ? 16.040 -3.219 -5.601 1.00 90.19 253 VAL A O 1
ATOM 2021 N N . GLY A 1 254 ? 17.122 -3.746 -7.499 1.00 84.88 254 GLY A N 1
ATOM 2022 C CA . GLY A 1 254 ? 17.004 -5.197 -7.368 1.00 84.88 254 GLY A CA 1
ATOM 2023 C C . GLY A 1 254 ? 15.597 -5.772 -7.546 1.00 84.88 254 GLY A C 1
ATOM 2024 O O . GLY A 1 254 ? 15.412 -6.955 -7.272 1.00 84.88 254 GLY A O 1
ATOM 2025 N N . VAL A 1 255 ? 14.620 -4.979 -7.999 1.00 86.50 255 VAL A N 1
ATOM 2026 C CA . VAL A 1 255 ? 13.228 -5.435 -8.196 1.00 86.50 255 VAL A CA 1
ATOM 2027 C C . VAL A 1 255 ? 13.079 -6.255 -9.478 1.00 86.50 255 VAL A C 1
ATOM 2029 O O . VAL A 1 255 ? 12.412 -7.291 -9.476 1.00 86.50 255 VAL A O 1
ATOM 2032 N N . ILE A 1 256 ? 13.721 -5.816 -10.563 1.00 89.31 256 ILE A N 1
ATOM 2033 C CA . ILE A 1 256 ? 13.774 -6.552 -11.826 1.00 89.31 256 ILE A CA 1
ATOM 2034 C C . ILE A 1 256 ? 15.235 -6.751 -12.198 1.00 89.31 256 ILE A C 1
ATOM 2036 O O . ILE A 1 256 ? 16.035 -5.819 -12.211 1.00 89.31 256 ILE A O 1
ATOM 2040 N N . ARG A 1 257 ? 15.592 -7.992 -12.511 1.00 86.69 257 ARG A N 1
ATOM 2041 C CA . ARG A 1 257 ? 16.914 -8.350 -13.014 1.00 86.69 257 ARG A CA 1
ATOM 2042 C C . ARG A 1 257 ? 16.761 -8.919 -14.406 1.00 86.69 257 ARG A C 1
ATOM 2044 O O . ARG A 1 257 ? 15.905 -9.768 -14.631 1.00 86.69 257 ARG A O 1
ATOM 2051 N N . TRP A 1 258 ? 17.629 -8.498 -15.314 1.00 86.19 258 TRP A N 1
ATOM 2052 C CA . TRP A 1 258 ? 17.732 -9.124 -16.621 1.00 86.19 258 TRP A CA 1
ATOM 2053 C C . TRP A 1 258 ? 19.157 -9.623 -16.854 1.00 86.19 258 TRP A C 1
ATOM 2055 O O . TRP A 1 258 ? 20.131 -8.951 -16.506 1.00 86.19 258 TRP A O 1
ATOM 2065 N N . ILE A 1 259 ? 19.277 -10.837 -17.386 1.00 84.19 259 ILE A N 1
ATOM 2066 C CA . ILE A 1 259 ? 20.546 -11.537 -17.583 1.00 84.19 259 ILE A CA 1
ATOM 2067 C C . ILE A 1 259 ? 20.725 -11.762 -19.088 1.00 84.19 259 ILE A C 1
ATOM 2069 O O . ILE A 1 259 ? 20.110 -12.676 -19.639 1.00 84.19 259 ILE A O 1
ATOM 2073 N N . PRO A 1 260 ? 21.535 -10.935 -19.777 1.00 81.69 260 PRO A N 1
ATOM 2074 C CA . PRO A 1 260 ? 21.855 -11.165 -21.178 1.00 81.69 260 PRO A CA 1
ATOM 2075 C C . PRO A 1 260 ? 22.855 -12.312 -21.332 1.00 81.69 260 PRO A C 1
ATOM 2077 O O . PRO A 1 260 ? 23.918 -12.318 -20.711 1.00 81.69 260 PRO A O 1
ATOM 2080 N N . THR A 1 261 ? 22.548 -13.225 -22.241 1.00 79.50 261 THR A N 1
ATOM 2081 C CA . THR A 1 261 ? 23.401 -14.317 -22.697 1.00 79.50 261 THR A CA 1
ATOM 2082 C C . THR A 1 261 ? 23.687 -14.122 -24.180 1.00 79.50 261 THR A C 1
ATOM 2084 O O . THR A 1 261 ? 22.792 -14.197 -25.018 1.00 79.50 261 THR A O 1
ATOM 2087 N N . TYR A 1 262 ? 24.953 -13.878 -24.509 1.00 78.62 262 TYR A N 1
ATOM 2088 C CA . TYR A 1 262 ? 25.421 -13.796 -25.891 1.00 78.62 262 TYR A CA 1
ATOM 2089 C C . TYR A 1 262 ? 26.056 -15.123 -26.277 1.00 78.62 262 TYR A C 1
ATOM 2091 O O . TYR A 1 262 ? 26.919 -15.635 -25.562 1.00 78.62 262 TYR A O 1
ATOM 2099 N N . ARG A 1 263 ? 25.667 -15.660 -27.427 1.00 75.38 263 ARG A N 1
ATOM 2100 C CA . ARG A 1 263 ? 26.275 -16.849 -28.007 1.00 75.38 263 ARG A CA 1
ATOM 2101 C C . ARG A 1 263 ? 26.811 -16.503 -29.387 1.00 75.38 263 ARG A C 1
ATOM 2103 O O . ARG A 1 263 ? 26.050 -16.156 -30.287 1.00 75.38 263 ARG A O 1
ATOM 2110 N N . ILE A 1 264 ? 28.129 -16.624 -29.516 1.00 78.19 264 ILE A N 1
ATOM 2111 C CA . ILE A 1 264 ? 28.867 -16.450 -30.766 1.00 78.19 264 ILE A CA 1
ATOM 2112 C C . ILE A 1 264 ? 29.126 -17.839 -31.341 1.00 78.19 264 ILE A C 1
ATOM 2114 O O . ILE A 1 264 ? 29.675 -18.703 -30.655 1.00 78.19 264 ILE A O 1
ATOM 2118 N N . GLN A 1 265 ? 28.729 -18.057 -32.586 1.00 77.62 265 GLN A N 1
ATOM 2119 C CA . GLN A 1 265 ? 29.028 -19.267 -33.338 1.00 77.62 265 GLN A CA 1
ATOM 2120 C C . GLN A 1 265 ? 29.806 -18.888 -34.588 1.00 77.62 265 GLN A C 1
ATOM 2122 O O . GLN A 1 265 ? 29.522 -17.895 -35.246 1.00 77.62 265 GLN A O 1
ATOM 2127 N N . VAL A 1 266 ? 30.817 -19.678 -34.918 1.00 78.81 266 VAL A N 1
ATOM 2128 C CA . VAL A 1 266 ? 31.498 -19.546 -36.203 1.00 78.81 266 VAL A CA 1
ATOM 2129 C C . VAL A 1 266 ? 30.612 -20.234 -37.239 1.00 78.81 266 VAL A C 1
ATOM 2131 O O . VAL A 1 266 ? 30.301 -21.413 -37.064 1.00 78.81 266 VAL A O 1
ATOM 2134 N N . ALA A 1 267 ? 30.203 -19.517 -38.290 1.00 73.75 267 ALA A N 1
ATOM 2135 C CA . ALA A 1 267 ? 29.376 -20.087 -39.353 1.00 73.75 267 ALA A CA 1
ATOM 2136 C C . ALA A 1 267 ? 30.068 -21.324 -39.963 1.00 73.75 267 ALA A C 1
ATOM 2138 O O . ALA A 1 267 ? 31.299 -21.366 -40.005 1.00 73.75 267 ALA A O 1
ATOM 2139 N N . PRO A 1 268 ? 29.346 -22.356 -40.419 1.00 71.12 268 PRO A N 1
ATOM 2140 C CA . PRO A 1 268 ? 29.965 -23.531 -41.028 1.00 71.12 268 PRO A CA 1
ATOM 2141 C C . PRO A 1 268 ? 30.809 -23.153 -42.259 1.00 71.12 268 PRO A C 1
ATOM 2143 O O . PRO A 1 268 ? 30.491 -22.221 -42.992 1.00 71.12 268 PRO A O 1
ATOM 2146 N N . LYS A 1 269 ? 31.902 -23.892 -42.516 1.00 65.31 269 LYS A N 1
ATOM 2147 C CA . LYS A 1 269 ? 32.869 -23.603 -43.604 1.00 65.31 269 LYS A CA 1
ATOM 2148 C C . LYS A 1 269 ? 32.236 -23.452 -44.996 1.00 65.31 269 LYS A C 1
ATOM 2150 O O . LYS A 1 269 ? 32.828 -22.795 -45.846 1.00 65.31 269 LYS A O 1
ATOM 2155 N N . SER A 1 270 ? 31.066 -24.050 -45.228 1.00 62.72 270 SER A N 1
ATOM 2156 C CA . SER A 1 270 ? 30.292 -23.930 -46.470 1.00 62.72 270 SER A CA 1
ATOM 2157 C C . SER A 1 270 ? 29.797 -22.508 -46.751 1.00 62.72 270 SER A C 1
ATOM 2159 O O . SER A 1 270 ? 29.607 -22.164 -47.909 1.00 62.72 270 SER A O 1
ATOM 2161 N N . GLU A 1 271 ? 29.634 -21.681 -45.717 1.00 59.25 271 GLU A N 1
ATOM 2162 C CA . GLU A 1 271 ? 29.150 -20.293 -45.805 1.00 59.25 271 GLU A CA 1
ATOM 2163 C C . GLU A 1 271 ? 30.286 -19.261 -45.670 1.00 59.25 271 GLU A C 1
ATOM 2165 O O . GLU A 1 271 ? 30.082 -18.072 -45.876 1.00 59.25 271 GLU A O 1
ATOM 2170 N N . GLN A 1 272 ? 31.510 -19.704 -45.360 1.00 55.81 272 GLN A N 1
ATOM 2171 C CA . GLN A 1 272 ? 32.685 -18.844 -45.142 1.00 55.81 272 GLN A CA 1
ATOM 2172 C C . GLN A 1 272 ? 33.464 -18.498 -46.427 1.00 55.81 272 GLN A C 1
ATOM 2174 O O . GLN A 1 272 ? 34.548 -17.912 -46.354 1.00 55.81 272 GLN A O 1
ATOM 2179 N N . MET A 1 273 ? 32.962 -18.885 -47.604 1.00 55.06 273 MET A N 1
ATOM 2180 C CA . MET A 1 273 ? 33.597 -18.582 -48.890 1.00 55.06 273 MET A CA 1
ATOM 2181 C C . MET A 1 273 ? 32.735 -17.622 -49.705 1.00 55.06 273 MET A C 1
ATOM 2183 O O . MET A 1 273 ? 31.828 -18.034 -50.419 1.00 55.06 273 MET A O 1
ATOM 2187 N N . GLU A 1 274 ? 33.074 -16.339 -49.642 1.00 53.56 274 GLU A N 1
ATOM 2188 C CA . GLU A 1 274 ? 32.651 -15.357 -50.637 1.00 53.56 274 GLU A CA 1
ATOM 2189 C C . GLU A 1 274 ? 33.726 -15.352 -51.738 1.00 53.56 274 GLU A C 1
ATOM 2191 O O . GLU A 1 274 ? 34.887 -15.023 -51.485 1.00 53.56 274 GLU A O 1
ATOM 2196 N N . ILE A 1 275 ? 33.386 -15.810 -52.948 1.00 55.47 275 ILE A N 1
ATOM 2197 C CA . ILE A 1 275 ? 34.301 -15.760 -54.096 1.00 55.47 275 ILE A CA 1
ATOM 2198 C C . ILE A 1 275 ? 34.220 -14.343 -54.664 1.00 55.47 275 ILE A C 1
ATOM 2200 O O . ILE A 1 275 ? 33.288 -14.018 -55.389 1.00 55.47 275 ILE A O 1
ATOM 2204 N N . THR A 1 276 ? 35.181 -13.488 -54.325 1.00 56.16 276 THR A N 1
ATOM 2205 C CA . THR A 1 276 ? 35.421 -12.238 -55.061 1.00 56.16 276 THR A CA 1
ATOM 2206 C C . THR A 1 276 ? 36.538 -12.502 -56.069 1.00 56.16 276 THR A C 1
ATOM 2208 O O . THR A 1 276 ? 37.554 -13.089 -55.696 1.00 56.16 276 THR A O 1
ATOM 2211 N N . GLU A 1 277 ? 36.330 -12.116 -57.332 1.00 58.44 277 GLU A N 1
ATOM 2212 C CA . GLU A 1 277 ? 36.995 -12.654 -58.536 1.00 58.44 277 GLU A CA 1
ATOM 2213 C C . GLU A 1 277 ? 38.535 -12.670 -58.561 1.00 58.44 277 GLU A C 1
ATOM 2215 O O . GLU A 1 277 ? 39.079 -13.380 -59.395 1.00 58.44 277 GLU A O 1
ATOM 2220 N N . ASP A 1 278 ? 39.258 -12.025 -57.636 1.00 58.28 278 ASP A N 1
ATOM 2221 C CA . ASP A 1 278 ? 40.726 -11.964 -57.725 1.00 58.28 278 ASP A CA 1
ATOM 2222 C C . ASP A 1 278 ? 41.550 -12.331 -56.481 1.00 58.28 278 ASP A C 1
ATOM 2224 O O . ASP A 1 278 ? 42.758 -12.524 -56.617 1.00 58.28 278 ASP A O 1
ATOM 2228 N N . LYS A 1 279 ? 40.988 -12.515 -55.274 1.00 58.72 279 LYS A N 1
ATOM 2229 C CA . LYS A 1 279 ? 41.761 -13.014 -54.106 1.00 58.72 279 LYS A CA 1
ATOM 2230 C C . LYS A 1 279 ? 40.867 -13.754 -53.109 1.00 58.72 279 LYS A C 1
ATOM 2232 O O . LYS A 1 279 ? 40.032 -13.143 -52.454 1.00 58.72 279 LYS A O 1
ATOM 2237 N N . LYS A 1 280 ? 41.094 -15.064 -52.923 1.00 55.34 280 LYS A N 1
ATOM 2238 C CA . LYS A 1 280 ? 40.485 -15.860 -51.839 1.00 55.34 280 LYS A CA 1
ATOM 2239 C C . LYS A 1 280 ? 41.064 -15.438 -50.485 1.00 55.34 280 LYS A C 1
ATOM 2241 O O . LYS A 1 280 ? 42.061 -16.001 -50.037 1.00 55.34 280 LYS A O 1
ATOM 2246 N N . THR A 1 281 ? 40.446 -14.473 -49.818 1.00 56.78 281 THR A N 1
ATOM 2247 C CA . THR A 1 281 ? 40.667 -14.237 -48.387 1.00 56.78 281 THR A CA 1
ATOM 2248 C C . THR A 1 281 ? 39.581 -14.968 -47.591 1.00 56.78 281 THR A C 1
ATOM 2250 O O . THR A 1 281 ? 38.397 -14.760 -47.847 1.00 56.78 281 THR A O 1
ATOM 2253 N N . PRO A 1 282 ? 39.932 -15.857 -46.642 1.00 59.56 282 PRO A N 1
ATOM 2254 C CA . PRO A 1 282 ? 38.932 -16.497 -45.797 1.00 59.56 282 PRO A CA 1
ATOM 2255 C C . PRO A 1 282 ? 38.272 -15.433 -44.912 1.00 59.56 282 PRO A C 1
ATOM 2257 O O . PRO A 1 282 ? 38.922 -14.853 -44.041 1.00 59.56 282 PRO A O 1
ATOM 2260 N N . LYS A 1 283 ? 36.984 -15.161 -45.139 1.00 63.50 283 LYS A N 1
ATOM 2261 C CA . LYS A 1 283 ? 36.190 -14.259 -44.303 1.00 63.50 283 LYS A CA 1
ATOM 2262 C C . LYS A 1 283 ? 35.433 -15.105 -43.290 1.00 63.50 283 LYS A C 1
ATOM 2264 O O . LYS A 1 283 ? 34.478 -15.802 -43.622 1.00 63.50 283 LYS A O 1
ATOM 2269 N N . GLN A 1 284 ? 35.896 -15.083 -42.045 1.00 67.31 284 GLN A N 1
ATOM 2270 C CA . GLN A 1 284 ? 35.228 -15.796 -40.965 1.00 67.31 284 GLN A CA 1
ATOM 2271 C C . GLN A 1 284 ? 33.926 -15.066 -40.620 1.00 67.31 284 GLN A C 1
ATOM 2273 O O . GLN A 1 284 ? 33.949 -13.996 -40.014 1.00 67.31 284 GLN A O 1
ATOM 2278 N N . ILE A 1 285 ? 32.794 -15.633 -41.034 1.00 74.06 285 ILE A N 1
ATOM 2279 C CA . ILE A 1 285 ? 31.471 -15.137 -40.654 1.00 74.06 285 ILE A CA 1
ATOM 2280 C C . ILE A 1 285 ? 31.151 -15.668 -39.253 1.00 74.06 285 ILE A C 1
ATOM 2282 O O . ILE A 1 285 ? 31.270 -16.867 -38.983 1.00 74.06 285 ILE A O 1
ATOM 2286 N N . LEU A 1 286 ? 30.794 -14.757 -38.350 1.00 76.19 286 LEU A N 1
ATOM 2287 C CA . LEU A 1 286 ? 30.380 -15.055 -36.984 1.00 76.19 286 LEU A CA 1
ATOM 2288 C C . LEU A 1 286 ? 28.880 -14.789 -36.868 1.00 76.19 286 LEU A C 1
ATOM 2290 O O . LEU A 1 286 ? 28.428 -13.691 -37.183 1.00 76.19 286 LEU A O 1
ATOM 2294 N N . ASP A 1 287 ? 28.136 -15.783 -36.402 1.00 77.44 287 ASP A N 1
ATOM 2295 C CA . ASP A 1 287 ? 26.740 -15.639 -36.012 1.00 77.44 287 ASP A CA 1
ATOM 2296 C C . ASP A 1 287 ? 26.670 -15.249 -34.529 1.00 77.44 287 ASP A C 1
ATOM 2298 O O . ASP A 1 287 ? 27.286 -15.889 -33.669 1.00 77.44 287 ASP A O 1
ATOM 2302 N N . LEU A 1 288 ? 25.953 -14.167 -34.232 1.00 78.25 288 LEU A N 1
ATOM 2303 C CA . LEU A 1 288 ? 25.767 -13.640 -32.885 1.00 78.25 288 LEU A CA 1
ATOM 2304 C C . LEU A 1 288 ? 24.290 -13.754 -32.516 1.00 78.25 288 LEU A C 1
ATOM 2306 O O . LEU A 1 288 ? 23.459 -12.962 -32.950 1.00 78.25 288 LEU A O 1
ATOM 2310 N N . SER A 1 289 ? 23.989 -14.694 -31.629 1.00 79.00 289 SER A N 1
ATOM 2311 C CA . SER A 1 289 ? 22.668 -14.846 -31.018 1.00 79.00 289 SER A CA 1
ATOM 2312 C C . SER A 1 289 ? 22.651 -14.229 -29.617 1.00 79.00 289 SER A C 1
ATOM 2314 O O . SER A 1 289 ? 23.596 -14.390 -28.841 1.00 79.00 289 SER A O 1
ATOM 2316 N N . CYS A 1 290 ? 21.583 -13.501 -29.288 1.00 76.75 290 CYS A N 1
ATOM 2317 C CA . CYS A 1 290 ? 21.365 -12.916 -27.968 1.00 76.75 290 CYS A CA 1
ATOM 2318 C C . CYS A 1 290 ? 20.085 -13.499 -27.369 1.00 76.75 290 CYS A C 1
ATOM 2320 O O . CYS A 1 290 ? 19.027 -13.454 -27.992 1.00 76.75 290 CYS A O 1
ATOM 2322 N N . GLN A 1 291 ? 20.190 -14.028 -26.158 1.00 82.12 291 GLN A N 1
ATOM 2323 C CA . GLN A 1 291 ? 19.072 -14.471 -25.338 1.00 82.12 291 GLN A CA 1
ATOM 2324 C C . GLN A 1 291 ? 19.095 -13.680 -24.032 1.00 82.12 291 GLN A C 1
ATOM 2326 O O . GLN A 1 291 ? 20.164 -13.355 -23.526 1.00 82.12 291 GLN A O 1
ATOM 2331 N N . ALA A 1 292 ? 17.935 -13.373 -23.465 1.00 81.31 292 ALA A N 1
ATOM 2332 C CA . ALA A 1 292 ? 17.848 -12.714 -22.170 1.00 81.31 292 ALA A CA 1
ATOM 2333 C C . ALA A 1 292 ? 16.834 -13.421 -21.276 1.00 81.31 292 ALA A C 1
ATOM 2335 O O . ALA A 1 292 ? 15.760 -13.805 -21.735 1.00 81.31 292 ALA A O 1
ATOM 2336 N N . GLU A 1 293 ? 17.171 -13.552 -19.998 1.00 85.38 293 GLU A N 1
ATOM 2337 C CA . GLU A 1 293 ? 16.236 -13.981 -18.959 1.00 85.38 293 GLU A CA 1
ATOM 2338 C C . GLU A 1 293 ? 15.852 -12.784 -18.097 1.00 85.38 293 GLU A C 1
ATOM 2340 O O . GLU A 1 293 ? 16.720 -12.002 -17.703 1.00 85.38 293 GLU A O 1
ATOM 2345 N N . ILE A 1 294 ? 14.559 -12.635 -17.807 1.00 88.69 294 ILE A N 1
ATOM 2346 C CA . ILE A 1 294 ? 14.025 -11.567 -16.960 1.00 88.69 294 ILE A CA 1
ATOM 2347 C C . ILE A 1 294 ? 13.439 -12.203 -15.704 1.00 88.69 294 ILE A C 1
ATOM 2349 O O . ILE A 1 294 ? 12.596 -13.094 -15.776 1.00 88.69 294 ILE A O 1
ATOM 2353 N N . ILE A 1 295 ? 13.871 -11.706 -14.552 1.00 90.31 295 ILE A N 1
ATOM 2354 C CA . ILE A 1 295 ? 13.372 -12.084 -13.236 1.00 90.31 295 ILE A CA 1
ATOM 2355 C C . ILE A 1 295 ? 12.697 -10.845 -12.655 1.00 90.31 295 ILE A C 1
ATOM 2357 O O . ILE A 1 295 ? 13.366 -9.850 -12.377 1.00 90.31 295 ILE A O 1
ATOM 2361 N N . ASN A 1 296 ? 11.378 -10.900 -12.491 1.00 90.75 296 ASN A N 1
ATOM 2362 C CA . ASN A 1 296 ? 10.569 -9.820 -11.935 1.00 90.75 296 ASN A CA 1
ATOM 2363 C C . ASN A 1 296 ? 10.036 -10.230 -10.558 1.00 90.75 296 ASN A C 1
ATOM 2365 O O . ASN A 1 296 ? 9.303 -11.211 -10.453 1.00 90.75 296 ASN A O 1
ATOM 2369 N N . ALA A 1 297 ? 10.412 -9.489 -9.517 1.00 86.50 297 ALA A N 1
ATOM 2370 C CA . ALA A 1 297 ? 10.078 -9.816 -8.134 1.00 86.50 297 ALA A CA 1
ATOM 2371 C C . ALA A 1 297 ? 9.125 -8.815 -7.464 1.00 86.50 297 ALA A C 1
ATOM 2373 O O . ALA A 1 297 ? 8.775 -9.016 -6.302 1.00 86.50 297 ALA A O 1
ATOM 2374 N N . GLY A 1 298 ? 8.714 -7.736 -8.137 1.00 83.06 298 GLY A N 1
ATOM 2375 C CA . GLY A 1 298 ? 7.963 -6.701 -7.423 1.00 83.06 298 GLY A CA 1
ATOM 2376 C C . GLY A 1 298 ? 7.329 -5.588 -8.239 1.00 83.06 298 GLY A C 1
ATOM 2377 O O . GLY A 1 298 ? 6.928 -4.602 -7.634 1.00 83.06 298 GLY A O 1
ATOM 2378 N N . GLU A 1 299 ? 7.216 -5.714 -9.562 1.00 90.94 299 GLU A N 1
ATOM 2379 C CA . GLU A 1 299 ? 6.510 -4.715 -10.372 1.00 90.94 299 GLU A CA 1
ATOM 2380 C C . GLU A 1 299 ? 5.520 -5.376 -11.336 1.00 90.94 299 GLU A C 1
ATOM 2382 O O . GLU A 1 299 ? 5.753 -6.481 -11.826 1.00 90.94 299 GLU A O 1
ATOM 2387 N N . SER A 1 300 ? 4.404 -4.709 -11.628 1.00 91.00 300 SER A N 1
ATOM 2388 C CA . SER A 1 300 ? 3.496 -5.181 -12.674 1.00 91.00 300 SER A CA 1
ATOM 2389 C C . SER A 1 300 ? 4.007 -4.725 -14.037 1.00 91.00 300 SER A C 1
ATOM 2391 O O . SER A 1 300 ? 4.196 -3.530 -14.261 1.00 91.00 300 SER A O 1
ATOM 2393 N N . LEU A 1 301 ? 4.215 -5.679 -14.946 1.00 90.75 301 LEU A N 1
ATOM 2394 C CA . LEU A 1 301 ? 4.664 -5.426 -16.322 1.00 90.75 301 LEU A CA 1
ATOM 2395 C C . LEU A 1 301 ? 3.542 -5.606 -17.354 1.00 90.75 301 LEU A C 1
ATOM 2397 O O . LEU A 1 301 ? 3.809 -5.650 -18.552 1.00 90.75 301 LEU A O 1
ATOM 2401 N N . VAL A 1 302 ? 2.294 -5.747 -16.900 1.00 90.94 302 VAL A N 1
ATOM 2402 C CA . VAL A 1 302 ? 1.135 -5.856 -17.793 1.00 90.94 302 VAL A CA 1
ATOM 2403 C C . VAL A 1 302 ? 1.000 -4.547 -18.568 1.00 90.94 302 VAL A C 1
ATOM 2405 O O . VAL A 1 302 ? 0.931 -3.486 -17.955 1.00 90.94 302 VAL A O 1
ATOM 2408 N N . ASP A 1 303 ? 1.013 -4.643 -19.899 1.00 90.38 303 ASP A N 1
ATOM 2409 C CA . ASP A 1 303 ? 0.933 -3.519 -20.844 1.00 90.38 303 ASP A CA 1
ATOM 2410 C C . ASP A 1 303 ? 2.046 -2.457 -20.707 1.00 90.38 303 ASP A C 1
ATOM 2412 O O . ASP A 1 303 ? 1.952 -1.372 -21.283 1.00 90.38 303 ASP A O 1
ATOM 2416 N N . ALA A 1 304 ? 3.130 -2.771 -19.989 1.00 93.44 304 ALA A N 1
ATOM 2417 C CA . ALA A 1 304 ? 4.256 -1.865 -19.791 1.00 93.44 304 ALA A CA 1
ATOM 2418 C C . ALA A 1 304 ? 5.321 -2.025 -20.887 1.00 93.44 304 ALA A C 1
ATOM 2420 O O . ALA A 1 304 ? 5.714 -3.139 -21.247 1.00 93.44 304 ALA A O 1
ATOM 2421 N N . TYR A 1 305 ? 5.880 -0.907 -21.354 1.00 93.88 305 TYR A N 1
ATOM 2422 C CA . TYR A 1 305 ? 7.053 -0.916 -22.226 1.00 93.88 305 TYR A CA 1
ATOM 2423 C C . TYR A 1 305 ? 8.309 -1.259 -21.427 1.00 93.88 305 TYR A C 1
ATOM 2425 O O . TYR A 1 305 ? 8.758 -0.482 -20.581 1.00 93.88 305 TYR A O 1
ATOM 2433 N N . LEU A 1 306 ? 8.896 -2.420 -21.714 1.00 92.06 306 LEU A N 1
ATOM 2434 C CA . LEU A 1 306 ? 10.123 -2.879 -21.074 1.00 92.06 306 LEU A CA 1
ATOM 2435 C C . LEU A 1 306 ? 11.347 -2.552 -21.939 1.00 92.06 306 LEU A C 1
ATOM 2437 O O . LEU A 1 306 ? 11.527 -3.118 -23.015 1.00 92.06 306 LEU A O 1
ATOM 2441 N N . GLU A 1 307 ? 12.219 -1.679 -21.440 1.00 91.81 307 GLU A N 1
ATOM 2442 C CA . GLU A 1 307 ? 13.501 -1.355 -22.067 1.00 91.81 307 GLU A CA 1
ATOM 2443 C C . GLU A 1 307 ? 14.658 -1.967 -21.278 1.00 91.81 307 GLU A C 1
ATOM 2445 O O . GLU A 1 307 ? 14.917 -1.624 -20.123 1.00 91.81 307 GLU A O 1
ATOM 2450 N N . LEU A 1 308 ? 15.388 -2.875 -21.920 1.00 88.62 308 LEU A N 1
ATOM 2451 C CA . LEU A 1 308 ? 16.564 -3.511 -21.339 1.00 88.62 308 LEU A CA 1
ATOM 2452 C C . LEU A 1 308 ? 17.801 -2.695 -21.706 1.00 88.62 308 LEU A C 1
ATOM 2454 O O . LEU A 1 308 ? 18.264 -2.703 -22.848 1.00 88.62 308 LEU A O 1
ATOM 2458 N N . VAL A 1 309 ? 18.344 -1.966 -20.731 1.00 85.00 309 VAL A N 1
ATOM 2459 C CA . VAL A 1 309 ? 19.477 -1.073 -20.965 1.00 85.00 309 VAL A CA 1
ATOM 2460 C C . VAL A 1 309 ? 20.763 -1.883 -20.966 1.00 85.00 309 VAL A C 1
ATOM 2462 O O . VAL A 1 309 ? 21.310 -2.282 -19.930 1.00 85.00 309 VAL A O 1
ATOM 2465 N N . VAL A 1 310 ? 21.277 -2.106 -22.172 1.00 74.56 310 VAL A N 1
ATOM 2466 C CA . VAL A 1 310 ? 22.562 -2.756 -22.382 1.00 74.56 310 VAL A CA 1
ATOM 2467 C C . VAL A 1 310 ? 23.665 -1.707 -22.248 1.00 74.56 310 VAL A C 1
ATOM 2469 O O . VAL A 1 310 ? 24.085 -1.109 -23.230 1.00 74.56 310 VAL A O 1
ATOM 2472 N N . GLY A 1 311 ? 24.160 -1.467 -21.029 1.00 67.75 311 GLY A N 1
ATOM 2473 C CA . GLY A 1 311 ? 25.402 -0.695 -20.860 1.00 67.75 311 GLY A CA 1
ATOM 2474 C C . GLY A 1 311 ? 26.571 -1.341 -21.623 1.00 67.75 311 GLY A C 1
ATOM 2475 O O . GLY A 1 311 ? 26.444 -2.489 -22.068 1.00 67.75 311 GLY A O 1
ATOM 2476 N N . VAL A 1 312 ? 27.722 -0.659 -21.725 1.00 62.59 312 VAL A N 1
ATOM 2477 C CA . VAL A 1 312 ? 28.924 -1.194 -22.402 1.00 62.59 312 VAL A CA 1
ATOM 2478 C C . VAL A 1 312 ? 29.153 -2.641 -21.946 1.00 62.59 312 VAL A C 1
ATOM 2480 O O . VAL A 1 312 ? 29.214 -2.889 -20.736 1.00 62.59 312 VAL A O 1
ATOM 2483 N N . PRO A 1 313 ? 29.161 -3.628 -22.860 1.00 57.03 313 PRO A N 1
ATOM 2484 C CA . PRO A 1 313 ? 29.314 -5.020 -22.478 1.00 57.03 313 PRO A CA 1
ATOM 2485 C C . PRO A 1 313 ? 30.667 -5.200 -21.792 1.00 57.03 313 PRO A C 1
ATOM 2487 O O . PRO A 1 313 ? 31.710 -5.226 -22.436 1.00 57.03 313 PRO A O 1
ATOM 2490 N N . SER A 1 314 ? 30.655 -5.314 -20.461 1.00 57.50 314 SER A N 1
ATOM 2491 C CA . SER A 1 314 ? 31.806 -5.840 -19.746 1.00 57.50 314 SER A CA 1
ATOM 2492 C C . SER A 1 314 ? 31.697 -7.354 -19.806 1.00 57.50 314 SER A C 1
A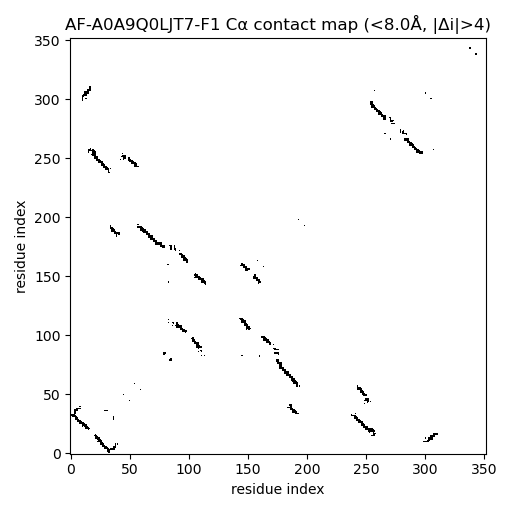TOM 2494 O O . SER A 1 314 ? 30.856 -7.985 -19.163 1.00 57.50 314 SER A O 1
ATOM 2496 N N . PHE A 1 315 ? 32.524 -7.953 -20.653 1.00 64.06 315 PHE A N 1
ATOM 2497 C CA . PHE A 1 315 ? 32.678 -9.396 -20.711 1.00 64.06 315 PHE A CA 1
ATOM 2498 C C . PHE A 1 315 ? 33.492 -9.837 -19.490 1.00 64.06 315 PHE A C 1
ATOM 2500 O O . PHE A 1 315 ? 34.645 -10.245 -19.611 1.00 64.06 315 PHE A O 1
ATOM 2507 N N . LYS A 1 316 ? 32.901 -9.736 -18.288 1.00 57.22 316 LYS A N 1
ATOM 2508 C CA . LYS A 1 316 ? 33.512 -10.235 -17.040 1.00 57.22 316 LYS A CA 1
ATOM 2509 C C . LYS A 1 316 ? 33.923 -11.709 -17.149 1.00 57.22 316 LYS A C 1
ATOM 2511 O O . LYS A 1 316 ? 34.810 -12.147 -16.434 1.00 57.22 316 LYS A O 1
ATOM 2516 N N . PHE A 1 317 ? 33.302 -12.428 -18.080 1.00 62.00 317 PHE A N 1
ATOM 2517 C CA . PHE A 1 317 ? 33.515 -13.837 -18.381 1.00 62.00 317 PHE A CA 1
ATOM 2518 C C . PHE A 1 317 ? 34.058 -14.060 -19.798 1.00 62.00 317 PHE A C 1
ATOM 2520 O O . PHE A 1 317 ? 33.804 -15.107 -20.379 1.00 62.00 317 PHE A O 1
ATOM 2527 N N . ARG A 1 318 ? 34.788 -13.095 -20.387 1.00 63.75 318 ARG A N 1
ATOM 2528 C CA . ARG A 1 318 ? 35.349 -13.249 -21.749 1.00 63.75 318 ARG A CA 1
ATOM 2529 C C . ARG A 1 318 ? 36.194 -14.521 -21.901 1.00 63.75 318 ARG A C 1
ATOM 2531 O O . ARG A 1 318 ? 36.222 -15.108 -22.973 1.00 63.75 318 ARG A O 1
ATOM 2538 N N . ASP A 1 319 ? 36.845 -14.924 -20.810 1.00 69.25 319 ASP A N 1
ATOM 2539 C CA . ASP A 1 319 ? 37.753 -16.069 -20.743 1.00 69.25 319 ASP A CA 1
ATOM 2540 C C . ASP A 1 319 ? 37.069 -17.314 -20.138 1.00 69.25 319 ASP A C 1
ATOM 2542 O O . ASP A 1 319 ? 37.693 -18.358 -19.972 1.00 69.25 319 ASP A O 1
ATOM 2546 N N . THR A 1 320 ? 35.781 -17.227 -19.782 1.00 70.81 320 THR A N 1
ATOM 2547 C CA . THR A 1 320 ? 35.016 -18.336 -19.198 1.00 70.81 320 THR A CA 1
ATOM 2548 C C . THR A 1 320 ? 34.048 -18.889 -20.234 1.00 70.81 320 THR A C 1
ATOM 2550 O O . THR A 1 320 ? 33.110 -18.217 -20.660 1.00 70.81 320 THR A O 1
ATOM 2553 N N . ILE A 1 321 ? 34.255 -20.144 -20.630 1.00 65.56 321 ILE A N 1
ATOM 2554 C CA . ILE A 1 321 ? 33.338 -20.849 -21.528 1.00 65.56 321 ILE A CA 1
ATOM 2555 C C . ILE A 1 321 ? 32.012 -21.054 -20.790 1.00 65.56 321 ILE A C 1
ATOM 2557 O O . ILE A 1 321 ? 31.985 -21.637 -19.706 1.00 65.56 321 ILE A O 1
ATOM 2561 N N . SER A 1 322 ? 30.914 -20.569 -21.376 1.00 63.03 322 SER A N 1
ATOM 2562 C CA . SER A 1 322 ? 29.577 -20.769 -20.815 1.00 63.03 322 SER A CA 1
ATOM 2563 C C . SER A 1 322 ? 29.295 -22.268 -20.638 1.00 63.03 322 SER A C 1
ATOM 2565 O O . SER A 1 322 ? 29.492 -23.028 -21.590 1.00 63.03 322 SER A O 1
ATOM 2567 N N . PRO A 1 323 ? 28.786 -22.721 -19.479 1.00 65.69 323 PRO A N 1
ATOM 2568 C CA . PRO A 1 323 ? 28.381 -24.114 -19.299 1.00 65.69 323 PRO A CA 1
ATOM 2569 C C . PRO A 1 323 ? 27.269 -24.521 -20.281 1.00 65.69 323 PRO A C 1
ATOM 2571 O O . PRO A 1 323 ? 27.177 -25.689 -20.649 1.00 65.69 323 PRO A O 1
ATOM 2574 N N . PHE A 1 324 ? 26.492 -23.564 -20.802 1.00 61.41 324 PHE A N 1
ATOM 2575 C CA . PHE A 1 324 ? 25.512 -23.809 -21.865 1.00 61.41 324 PHE A CA 1
ATOM 2576 C C . PHE A 1 324 ? 26.152 -24.155 -23.218 1.00 61.41 324 PHE A C 1
ATOM 2578 O O . PHE A 1 324 ? 25.532 -24.832 -24.034 1.00 61.41 324 PHE A O 1
ATOM 2585 N N . SER A 1 325 ? 27.414 -23.784 -23.458 1.00 65.62 325 SER A N 1
ATOM 2586 C CA . SER A 1 325 ? 28.158 -24.241 -24.641 1.00 65.62 325 SER A CA 1
ATOM 2587 C C . SER A 1 325 ? 28.402 -25.754 -24.627 1.00 65.62 325 SER A C 1
ATOM 2589 O O . SER A 1 325 ? 28.657 -26.338 -25.677 1.00 65.62 325 SER A O 1
ATOM 2591 N N . LEU A 1 326 ? 28.311 -26.395 -23.456 1.00 68.44 326 LEU A N 1
ATOM 2592 C CA . LEU A 1 326 ? 28.420 -27.845 -23.304 1.00 68.44 326 LEU A CA 1
ATOM 2593 C C . LEU A 1 326 ? 27.082 -28.558 -23.517 1.00 68.44 326 LEU A C 1
ATOM 2595 O O . LEU A 1 326 ? 27.074 -29.774 -23.667 1.00 68.44 326 LEU A O 1
ATOM 2599 N N . GLU A 1 327 ? 25.957 -27.841 -23.563 1.00 72.12 327 GLU A N 1
ATOM 2600 C CA . GLU A 1 327 ? 24.629 -28.446 -23.696 1.00 72.12 327 GLU A CA 1
ATOM 2601 C C . GLU A 1 327 ? 24.469 -29.258 -24.998 1.00 72.12 327 GLU A C 1
ATOM 2603 O O . GLU A 1 327 ? 23.987 -30.390 -24.922 1.00 72.12 327 GLU A O 1
ATOM 2608 N N . PRO A 1 328 ? 24.926 -28.785 -26.180 1.00 70.25 328 PRO A N 1
ATOM 2609 C CA . PRO A 1 328 ? 24.906 -29.594 -27.399 1.00 70.25 328 PRO A CA 1
ATOM 2610 C C . PRO A 1 328 ? 25.806 -30.827 -27.280 1.00 70.25 328 PRO A C 1
ATOM 2612 O O . PRO A 1 328 ? 25.431 -31.909 -27.718 1.00 70.25 328 PRO A O 1
ATOM 2615 N N . THR A 1 329 ? 26.971 -30.687 -26.643 1.00 73.44 329 THR A N 1
ATOM 2616 C CA . THR A 1 329 ? 27.923 -31.785 -26.434 1.00 73.44 329 THR A CA 1
ATOM 2617 C C . THR A 1 329 ? 27.348 -32.847 -25.502 1.00 73.44 329 THR A C 1
ATOM 2619 O O . THR A 1 329 ? 27.469 -34.031 -25.792 1.00 73.44 329 THR A O 1
ATOM 2622 N N . ILE A 1 330 ? 26.663 -32.443 -24.428 1.00 74.88 330 ILE A N 1
ATOM 2623 C CA . ILE A 1 330 ? 25.971 -33.344 -23.500 1.00 74.88 330 ILE A CA 1
ATOM 2624 C C . ILE A 1 330 ? 24.771 -33.998 -24.188 1.00 74.88 330 ILE A C 1
ATOM 2626 O O . ILE A 1 330 ? 24.606 -35.206 -24.067 1.00 74.88 330 ILE A O 1
ATOM 2630 N N . LYS A 1 331 ? 23.964 -33.250 -24.955 1.00 72.81 331 LYS A N 1
ATOM 2631 C CA . LYS A 1 331 ? 22.852 -33.817 -25.739 1.00 72.81 331 LYS A CA 1
ATOM 2632 C C . LYS A 1 331 ? 23.348 -34.846 -26.756 1.00 72.81 331 LYS A C 1
ATOM 2634 O O . LYS A 1 331 ? 22.754 -35.913 -26.872 1.0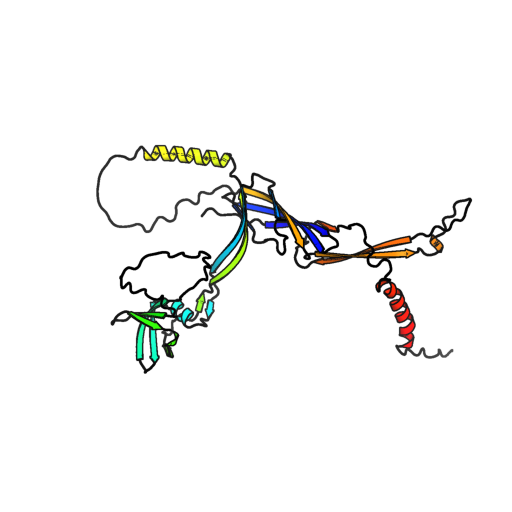0 72.81 331 LYS A O 1
ATOM 2639 N N . ASN A 1 332 ? 24.457 -34.568 -27.437 1.00 76.44 332 ASN A N 1
ATOM 2640 C CA . ASN A 1 332 ? 25.064 -35.493 -28.392 1.00 76.44 332 ASN A CA 1
ATOM 2641 C C . ASN A 1 332 ? 25.652 -36.727 -27.695 1.00 76.44 332 ASN A C 1
ATOM 2643 O O . ASN A 1 332 ? 25.374 -37.841 -28.125 1.00 76.44 332 ASN A O 1
ATOM 2647 N N . LEU A 1 333 ? 26.377 -36.550 -26.584 1.00 76.81 333 LEU A N 1
ATOM 2648 C CA . LEU A 1 333 ? 26.897 -37.653 -25.766 1.00 76.81 333 LEU A CA 1
ATOM 2649 C C . LEU A 1 333 ? 25.779 -38.533 -25.208 1.00 76.81 333 LEU A C 1
ATOM 2651 O O . LEU A 1 333 ? 25.894 -39.754 -25.236 1.00 76.81 333 LEU A O 1
ATOM 2655 N N . LEU A 1 334 ? 24.695 -37.931 -24.716 1.00 72.00 334 LEU A N 1
ATOM 2656 C CA . LEU A 1 334 ? 23.522 -38.664 -24.256 1.00 72.00 334 LEU A CA 1
ATOM 2657 C C . LEU A 1 334 ? 22.901 -39.439 -25.417 1.00 72.00 334 LEU A C 1
ATOM 2659 O O . LEU A 1 334 ? 22.737 -40.645 -25.299 1.00 72.00 334 LEU A O 1
ATOM 2663 N N . ASN A 1 335 ? 22.643 -38.813 -26.564 1.00 73.94 335 ASN A N 1
ATOM 2664 C CA . ASN A 1 335 ? 22.078 -39.509 -27.723 1.00 73.94 335 ASN A CA 1
ATOM 2665 C C . ASN A 1 335 ? 22.972 -40.654 -28.238 1.00 73.94 335 ASN A C 1
ATOM 2667 O O . ASN A 1 335 ? 22.457 -41.682 -28.671 1.00 73.94 335 ASN A O 1
ATOM 2671 N N . GLU A 1 336 ? 24.297 -40.515 -28.154 1.00 77.25 336 GLU A N 1
ATOM 2672 C CA . GLU A 1 336 ? 25.258 -41.551 -28.549 1.00 77.25 336 GLU A CA 1
ATOM 2673 C C . GLU A 1 336 ? 25.358 -42.695 -27.521 1.00 77.25 336 GLU A C 1
ATOM 2675 O O . GLU A 1 336 ? 25.527 -43.859 -27.890 1.00 77.25 336 GLU A O 1
ATOM 2680 N N . LYS A 1 337 ? 25.232 -42.392 -26.221 1.00 68.38 337 LYS A N 1
ATOM 2681 C CA . LYS A 1 337 ? 25.406 -43.357 -25.119 1.00 68.38 337 LYS A CA 1
ATOM 2682 C C . LYS A 1 337 ? 24.108 -43.994 -24.624 1.00 68.38 337 LYS A C 1
ATOM 2684 O O . LYS A 1 337 ? 24.159 -45.090 -24.066 1.00 68.38 337 LYS A O 1
ATOM 2689 N N . ILE A 1 338 ? 22.949 -43.382 -24.861 1.00 65.69 338 ILE A N 1
ATOM 2690 C CA . ILE A 1 338 ? 21.625 -43.932 -24.521 1.00 65.69 338 ILE A CA 1
ATOM 2691 C C . ILE A 1 338 ? 21.402 -45.340 -25.116 1.00 65.69 338 ILE A C 1
ATOM 2693 O O . ILE A 1 338 ? 20.935 -46.205 -24.375 1.00 65.69 338 ILE A O 1
ATOM 2697 N N . PRO A 1 339 ? 21.791 -45.653 -26.371 1.00 63.22 339 PRO A N 1
ATOM 2698 C CA . PRO A 1 339 ? 21.678 -47.011 -26.913 1.00 63.22 339 PRO A CA 1
ATOM 2699 C C . PRO A 1 339 ? 22.504 -48.060 -26.152 1.00 63.22 339 PRO A C 1
ATOM 2701 O O . PRO A 1 339 ? 22.112 -49.222 -26.097 1.00 63.22 339 PRO A O 1
ATOM 2704 N N . GLN A 1 340 ? 23.631 -47.661 -25.551 1.00 61.16 340 GLN A N 1
ATOM 2705 C CA . GLN A 1 340 ? 24.506 -48.550 -24.773 1.00 61.16 340 GLN A CA 1
ATOM 2706 C C . GLN A 1 340 ? 24.006 -48.733 -23.331 1.00 61.16 340 GLN A C 1
ATOM 2708 O O . GLN A 1 340 ? 24.197 -49.796 -22.748 1.00 61.16 340 GLN A O 1
ATOM 2713 N N . ILE A 1 341 ? 23.345 -47.718 -22.766 1.00 60.06 341 ILE A N 1
ATOM 2714 C CA . ILE A 1 341 ? 22.826 -47.724 -21.389 1.00 60.06 341 ILE A CA 1
ATOM 2715 C C . ILE A 1 341 ? 21.431 -48.370 -21.306 1.00 60.06 341 ILE A C 1
ATOM 2717 O O . ILE A 1 341 ? 21.126 -49.022 -20.313 1.00 60.06 341 ILE A O 1
ATOM 2721 N N . MET A 1 342 ? 20.594 -48.256 -22.345 1.00 54.62 342 MET A N 1
ATOM 2722 C CA . MET A 1 342 ? 19.235 -48.825 -22.352 1.00 54.62 342 MET A CA 1
ATOM 2723 C C . MET A 1 342 ? 19.151 -50.300 -22.774 1.00 54.62 342 MET A C 1
ATOM 2725 O O . MET A 1 342 ? 18.051 -50.809 -22.965 1.00 54.62 342 MET A O 1
ATOM 2729 N N . GLY A 1 343 ? 20.280 -51.008 -22.908 1.00 56.16 343 GLY A N 1
ATOM 2730 C CA . GLY A 1 343 ? 20.294 -52.472 -23.028 1.00 56.16 343 GLY A CA 1
ATOM 2731 C C . GLY A 1 343 ? 19.451 -53.049 -24.171 1.00 56.16 343 GLY A C 1
ATOM 2732 O O . GLY A 1 343 ? 19.061 -54.214 -24.108 1.00 56.16 343 GLY A O 1
ATOM 2733 N N . VAL A 1 344 ? 19.156 -52.269 -25.217 1.00 57.41 344 VAL A N 1
ATOM 2734 C CA . VAL A 1 344 ? 18.410 -52.772 -26.371 1.00 57.41 344 VAL A CA 1
ATOM 2735 C C . VAL A 1 344 ? 19.375 -53.598 -27.213 1.00 57.41 344 VAL A C 1
ATOM 2737 O O . VAL A 1 344 ? 19.983 -53.114 -28.168 1.00 57.41 344 VAL A O 1
ATOM 2740 N N . SER A 1 345 ? 19.531 -54.866 -26.829 1.00 48.31 345 SER A N 1
ATOM 2741 C CA . SER A 1 345 ? 20.044 -55.905 -27.715 1.00 48.31 345 SER A CA 1
ATOM 2742 C C . SER A 1 345 ? 19.221 -55.868 -28.997 1.00 48.31 345 SER A C 1
ATOM 2744 O O . SER A 1 345 ? 18.072 -56.308 -29.025 1.00 48.31 345 SER A O 1
ATOM 2746 N N . ARG A 1 346 ? 19.803 -55.343 -30.077 1.00 51.41 346 ARG A N 1
ATOM 2747 C CA . ARG A 1 346 ? 19.346 -55.682 -31.422 1.00 51.41 346 ARG A CA 1
ATOM 2748 C C . ARG A 1 346 ? 19.574 -57.182 -31.584 1.00 51.41 346 ARG A C 1
ATOM 2750 O O . ARG A 1 346 ? 20.714 -57.617 -31.720 1.00 51.41 346 ARG A O 1
ATOM 2757 N N . ALA A 1 347 ? 18.498 -57.960 -31.515 1.00 45.69 347 ALA A N 1
ATOM 2758 C CA . ALA A 1 347 ? 18.528 -59.359 -31.910 1.00 45.69 347 ALA A CA 1
ATOM 2759 C C . ALA A 1 347 ? 19.029 -59.459 -33.366 1.00 45.69 347 ALA A C 1
ATOM 2761 O O . ALA A 1 347 ? 18.660 -58.614 -34.190 1.00 45.69 347 ALA A O 1
ATOM 2762 N N . PRO A 1 348 ? 19.883 -60.440 -33.698 1.00 50.38 348 PRO A N 1
ATOM 2763 C CA . PRO A 1 348 ? 20.353 -60.614 -35.060 1.00 50.38 348 PRO A CA 1
ATOM 2764 C C . PRO A 1 348 ? 19.188 -61.078 -35.939 1.00 50.38 348 PRO A C 1
ATOM 2766 O O . PRO A 1 348 ? 18.522 -62.065 -35.632 1.00 50.38 348 PRO A O 1
ATOM 2769 N N . ASN A 1 349 ? 18.953 -60.347 -37.031 1.00 46.59 349 ASN A N 1
ATOM 2770 C CA . ASN A 1 349 ? 18.059 -60.742 -38.115 1.00 46.59 349 ASN A CA 1
ATOM 2771 C C . ASN A 1 349 ? 18.382 -62.175 -38.564 1.00 46.59 349 ASN A C 1
ATOM 2773 O O . ASN A 1 349 ? 19.455 -62.425 -39.116 1.00 46.59 349 ASN A O 1
ATOM 2777 N N . GLN A 1 350 ? 17.435 -63.093 -38.366 1.00 41.38 350 GLN A N 1
ATOM 2778 C CA . GLN A 1 350 ? 17.365 -64.323 -39.145 1.00 41.38 350 GLN A CA 1
ATOM 2779 C C . GLN A 1 350 ? 16.965 -63.947 -40.574 1.00 41.38 350 GLN A C 1
ATOM 2781 O O . GLN A 1 350 ? 15.922 -63.336 -40.800 1.00 41.38 350 GLN A O 1
ATOM 2786 N N . GLN A 1 351 ? 17.839 -64.280 -41.520 1.00 46.44 351 GLN A N 1
ATOM 2787 C CA . GLN A 1 351 ? 17.526 -64.308 -42.943 1.00 46.44 351 GLN A CA 1
ATOM 2788 C C . GLN A 1 351 ? 16.572 -65.481 -43.215 1.00 46.44 351 GLN A C 1
ATOM 2790 O O . GLN A 1 351 ? 16.814 -66.587 -42.726 1.00 46.44 351 GLN A O 1
ATOM 2795 N N . ILE A 1 352 ? 15.520 -65.223 -43.994 1.00 46.78 352 ILE A N 1
ATOM 2796 C CA . ILE A 1 352 ? 14.842 -66.217 -44.836 1.00 46.78 352 ILE A CA 1
ATOM 2797 C C . ILE A 1 352 ? 15.196 -65.867 -46.273 1.00 46.78 352 ILE A C 1
ATOM 2799 O O . ILE A 1 352 ? 15.151 -64.652 -46.585 1.00 46.78 352 ILE A O 1
#

Organism: Anaeramoeba ignava (NCBI:txid1746090)

Foldseek 3Di:
DFDAKEWDKDWAAWEAEQQRKIKTKIKTKIKGLQQKYKYLPDDDQFDPPFKDKFWPDAAWPDKDKDKDKDFDFAPDWDFPPDPLQQLQQQQQFWKWFQFPPRDIDTAGWHDWDAPPPPVPPPPDDDDDDDDDDDDPPPPPPPPHARWTWGQDPVGIDIDGPVRTPDMDGDPPGRRIDGDGDTDMTIMMMIGGDDDVVVVVVVVVVVVVVVVVVVPDDDDDDDDDDDDDPDDPPDDPPVRDIDMIMMMMITMHGNQKHKDKDKDKDFPPPVPQFDCDPPDTDRRTDIDIDIDMDMDGHDDDCVNYHYHHDDDDDDPPPPVPDPPVVCVVVVVVVCVVCVVVVVPPPPDDDDDD